Protein AF-A0A4V6JIL3-F1 (afdb_monomer)

Secondary structure (DSSP, 8-state):
---HHHHHT----SSHHHHHHHHHHHHHS--SS--SEEEEE-SS---GGG--SS--SSEEEEEPPPPEEEEEEEEEEEEE-TTS-EEEEEEEEEEEETTEEEEEEEEEEHHHHHHHT--TT-EEEEEEETTTEEEEEEEEE--SS-----PPPGGG--TTS-SS--TTTHHHHHHHHHHHHSTTTT--TT--HHHHHHHHHTTS-SSTTGGGG--HHHHHTSTT--HHHHHHHHHHHHHHHTS-HHHHHHHHT----HHHHHT---HHHHTT--HHHHHTSTT--HHHHHHHHHHHH-HHHHHHHHHHHHTT-TTSS------S----

InterPro domains:
  IPR004150 NAD-dependent DNA ligase, OB-fold [PF03120] (71-143)
  IPR010994 RuvA domain 2-like [SSF47781] (145-313)
  IPR012340 Nucleic acid-binding, OB-fold [G3DSA:2.40.50.140] (67-139)
  IPR012340 Nucleic acid-binding, OB-fold [SSF50249] (67-144)
  IPR013840 NAD-dependent DNA ligase, N-terminal [SM00532] (1-185)
  IPR060101 SAM-like helix-hairpin-helix tandem [PF14520] (188-235)

Radius of gyration: 27.58 Å; Cα contacts (8 Å, |Δi|>4): 448; chains: 1; bounding box: 69×56×72 Å

Nearest PDB structures (foldseek):
  2owo-assembly1_A  TM=6.596E-01  e=3.094E-18  Escherichia coli K-12
  1dgs-assembly2_B  TM=5.206E-01  e=2.874E-17  Thermus filiformis
  5tt5-assembly1_A  TM=4.741E-01  e=1.115E-17  Escherichia coli K-12
  1v9p-assembly1_A  TM=4.979E-01  e=2.985E-16  Thermus filiformis
  8ak4-assembly1_A  TM=5.049E-01  e=4.580E-15  Deinococcus radiodurans

Organism: Serratia rubidaea (NCBI:txid61652)

Mean predicted aligned error: 8.79 Å

Sequence (328 aa):
MGFTLVRDYTRPVSSVEDVIRWRERWFANPLPFVTDGVVLHQARSPSGRYWRNKPALWAVAWKYPPAEQVTRVERVMFRIGRTGKITVVLALDPLQLDDKWVRRVNIGSLARWRFWDIVPGDQVAVSLKGQGIPQVTRVAWRSVERPVLTAPDAERYHAFSCFTPQAGCRQQFIARLVWLSGPQGLMMNGVSEASWRMLVEHGRVKELADWLTLTPESLRTLPGVGDKQAQRLHQQFMLARRQPFQRWLLALGAPLSAEQLAGVTGWQQTKRLPTHIWQRQAGVGDKRAAQLVAFFRQPALQRVANSLRQQHIAGFADDALSDPDVDN

pLDDT: mean 91.16, std 11.04, range [32.72, 98.5]

Solvent-accessible surface area (backbone atoms only — not comparable to full-atom values): 19219 Å² total; per-residue (Å²): 130,99,55,60,67,62,59,76,73,55,76,93,68,90,49,72,67,49,48,50,52,52,50,51,50,61,71,77,41,93,63,102,63,90,75,68,54,47,74,49,60,51,98,70,75,81,62,76,89,74,66,63,105,58,89,56,94,56,45,49,79,52,63,53,84,61,69,67,47,76,36,43,27,68,37,78,42,82,43,42,33,45,56,21,55,52,33,34,32,37,34,35,52,78,43,75,56,92,97,41,80,42,44,60,35,60,63,41,42,59,68,51,40,61,73,68,63,77,46,44,57,20,26,32,28,35,27,52,48,90,95,63,46,56,33,76,79,46,77,73,43,79,39,89,68,71,72,89,78,84,73,81,67,60,87,76,34,34,71,82,41,39,70,33,62,49,93,95,20,42,55,26,25,46,36,39,52,43,46,24,31,26,84,79,17,41,52,24,80,90,63,44,65,66,54,48,43,54,36,40,77,72,64,64,34,60,46,89,62,42,62,79,75,55,47,43,71,68,42,41,75,39,91,94,34,49,70,71,53,17,46,52,52,36,50,32,45,57,55,33,60,71,51,56,43,56,37,52,42,40,23,76,59,54,95,64,53,75,74,58,40,72,77,52,76,35,48,64,64,56,58,66,55,53,56,73,66,44,42,72,40,90,93,26,50,70,73,52,19,52,50,53,51,50,54,56,64,31,69,68,53,47,52,51,44,52,52,39,29,76,69,66,31,67,36,43,46,82,76,73,80,78,69,91,83,82,84,130

Foldseek 3Di:
DPPVVVVVLDDDDDDVVRQVVSFVVPVVDDDPDDDQTDKQFDPDDDDPVPDDPDDDPGIDGDGDDFDKDKWFFQAWDWFQALFLFTWIKTQTDWDDRPNDTDGMATQGHPVSCVVQVDAGGFIFIWGADDVGHIDTPHGPGDHPDGDDDDDPDSVQGGNQHQQFCPVPNVRNVLNLLQLCCDPLALVLPPCHSVNSSQCRVVPCCGGSCSLLPDALVNQCVGPPQDSVNSVSNNVSSVSSLPDAPLRNCVSSPQPDDPVRSVPQQALVVQLPDDLVVQCVDPPDDNVNSVSNNVSSPRPSVVVVLVVSVVSVRGRSHPDDPPPPPPDD

Structure (mmCIF, N/CA/C/O backbone):
data_AF-A0A4V6JIL3-F1
#
_entry.id   AF-A0A4V6JIL3-F1
#
loop_
_atom_site.group_PDB
_atom_site.id
_atom_site.type_symbol
_atom_site.label_atom_id
_atom_site.label_alt_id
_atom_site.label_comp_id
_atom_site.label_asym_id
_atom_site.label_entity_id
_atom_site.label_seq_id
_atom_site.pdbx_PDB_ins_code
_atom_site.Cartn_x
_atom_site.Cartn_y
_atom_site.Cartn_z
_atom_site.occupancy
_atom_site.B_iso_or_equiv
_atom_site.auth_seq_id
_atom_site.auth_comp_id
_atom_site.auth_asym_id
_atom_site.auth_atom_id
_atom_site.pdbx_PDB_model_num
ATOM 1 N N . MET A 1 1 ? 46.178 15.708 -14.684 1.00 50.69 1 MET A N 1
ATOM 2 C CA . MET A 1 1 ? 44.988 15.445 -13.844 1.00 50.69 1 MET A CA 1
ATOM 3 C C . MET A 1 1 ? 44.474 14.052 -14.182 1.00 50.69 1 MET A C 1
ATOM 5 O O . MET A 1 1 ? 44.139 13.821 -15.335 1.00 50.69 1 MET A O 1
ATOM 9 N N . GLY A 1 2 ? 44.517 13.117 -13.229 1.00 58.78 2 GLY A N 1
ATOM 10 C CA . GLY A 1 2 ? 44.360 11.664 -13.423 1.00 58.78 2 GLY A CA 1
ATOM 11 C C . GLY A 1 2 ? 42.949 11.153 -13.746 1.00 58.78 2 GLY A C 1
ATOM 12 O O . GLY A 1 2 ? 42.567 10.101 -13.254 1.00 58.78 2 GLY A O 1
ATOM 13 N N . PHE A 1 3 ? 42.177 11.873 -14.564 1.00 68.62 3 PHE A N 1
ATOM 14 C CA . PHE A 1 3 ? 40.843 11.465 -15.025 1.00 68.62 3 PHE A CA 1
ATOM 15 C C . PHE A 1 3 ? 40.851 11.218 -16.541 1.00 68.62 3 PHE A C 1
ATOM 17 O O . PHE A 1 3 ? 40.193 11.923 -17.305 1.00 68.62 3 PHE A O 1
ATOM 24 N N . THR A 1 4 ? 41.646 10.245 -16.992 1.00 80.56 4 THR A N 1
ATOM 25 C CA . THR A 1 4 ? 41.836 9.926 -18.421 1.00 80.56 4 THR A CA 1
ATOM 26 C C . THR A 1 4 ? 40.527 9.533 -19.103 1.00 80.56 4 THR A C 1
ATOM 28 O O . THR A 1 4 ? 40.190 10.095 -20.140 1.00 80.56 4 THR A O 1
ATOM 31 N N . LEU A 1 5 ? 39.711 8.703 -18.446 1.00 83.25 5 LEU A N 1
ATOM 32 C CA . LEU A 1 5 ? 38.414 8.260 -18.967 1.00 83.25 5 LEU A CA 1
ATOM 33 C C . LEU A 1 5 ? 37.472 9.425 -19.311 1.00 83.25 5 LEU A C 1
ATOM 35 O O . LEU A 1 5 ? 36.841 9.416 -20.361 1.00 83.25 5 LEU A O 1
ATOM 39 N N . VAL A 1 6 ? 37.397 10.469 -18.481 1.00 81.88 6 VAL A N 1
ATOM 40 C CA . VAL A 1 6 ? 36.517 11.619 -18.766 1.00 81.88 6 VAL A CA 1
ATOM 41 C C . VAL A 1 6 ? 36.951 12.326 -20.048 1.00 81.88 6 VAL A C 1
ATOM 43 O O . VAL A 1 6 ? 36.111 12.696 -20.865 1.00 81.88 6 VAL A O 1
ATOM 46 N N . ARG A 1 7 ? 38.261 12.476 -20.257 1.00 82.94 7 ARG A N 1
ATOM 47 C CA . ARG A 1 7 ? 38.809 13.082 -21.473 1.00 82.94 7 ARG A CA 1
ATOM 48 C C . ARG A 1 7 ? 38.563 12.203 -22.702 1.00 82.94 7 ARG A C 1
ATOM 50 O O . ARG A 1 7 ? 38.189 12.725 -23.746 1.00 82.94 7 ARG A O 1
ATOM 57 N N . ASP A 1 8 ? 38.738 10.892 -22.571 1.00 86.56 8 ASP A N 1
ATOM 58 C CA . ASP A 1 8 ? 38.632 9.942 -23.685 1.00 86.56 8 ASP A CA 1
ATOM 59 C C . ASP A 1 8 ? 37.181 9.737 -24.158 1.00 86.56 8 ASP A C 1
ATOM 61 O O . ASP A 1 8 ? 36.931 9.495 -25.348 1.00 86.56 8 ASP A O 1
ATOM 65 N N . TYR A 1 9 ? 36.226 9.895 -23.238 1.00 90.69 9 TYR A N 1
ATOM 66 C CA . TYR A 1 9 ? 34.788 9.730 -23.466 1.00 90.69 9 TYR A CA 1
ATOM 67 C C . TYR A 1 9 ? 34.007 11.059 -23.483 1.00 90.69 9 TYR A C 1
ATOM 69 O O . TYR A 1 9 ? 32.781 11.052 -23.454 1.00 90.69 9 TYR A O 1
ATOM 77 N N . THR A 1 10 ? 34.692 12.202 -23.614 1.00 91.44 10 THR A N 1
ATOM 78 C CA . THR A 1 10 ? 34.072 13.501 -23.936 1.00 91.44 10 THR A CA 1
ATOM 79 C C . THR A 1 10 ? 34.415 13.876 -25.373 1.00 91.44 10 THR A C 1
ATOM 81 O O . THR A 1 10 ? 35.586 14.033 -25.721 1.00 91.44 10 THR A O 1
ATOM 84 N N . ARG A 1 11 ? 33.401 14.016 -26.235 1.00 93.19 11 ARG A N 1
ATOM 85 C CA . ARG A 1 11 ? 33.594 14.299 -27.665 1.00 93.19 11 ARG A CA 1
ATOM 86 C C . ARG A 1 11 ? 32.930 15.617 -28.054 1.00 93.19 11 ARG A C 1
ATOM 88 O O . ARG A 1 11 ? 31.750 15.791 -27.753 1.00 93.19 11 ARG A O 1
ATOM 95 N N . PRO A 1 12 ? 33.653 16.540 -28.717 1.00 93.44 12 PRO A N 1
ATOM 96 C CA . PRO A 1 12 ? 33.013 17.700 -29.313 1.00 93.44 12 PRO A CA 1
ATOM 97 C C . PRO A 1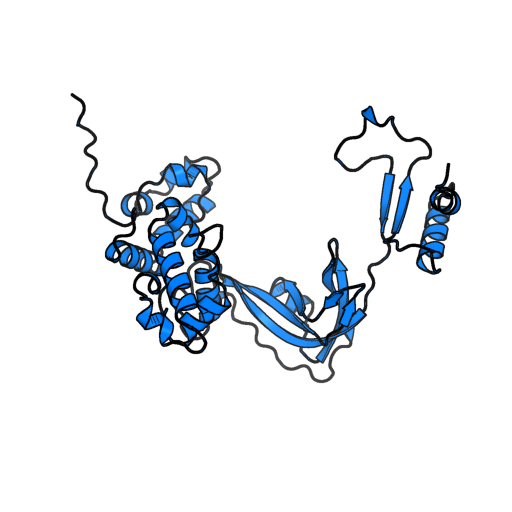 12 ? 32.095 17.231 -30.445 1.00 93.44 12 PRO A C 1
ATOM 99 O O . PRO A 1 12 ? 32.432 16.323 -31.205 1.00 93.44 12 PRO A O 1
ATOM 102 N N . VAL A 1 13 ? 30.932 17.858 -30.534 1.00 94.44 13 VAL A N 1
ATOM 103 C CA . VAL A 1 13 ? 29.892 17.581 -31.527 1.00 94.44 13 VAL A CA 1
ATOM 104 C C . VAL A 1 13 ? 29.417 18.907 -32.104 1.00 94.44 13 VAL A C 1
ATOM 106 O O . VAL A 1 13 ? 29.416 19.918 -31.399 1.00 94.44 13 VAL A O 1
ATOM 109 N N . SER A 1 14 ? 29.044 18.911 -33.382 1.00 94.06 14 SER A N 1
ATOM 110 C CA . SER A 1 14 ? 28.618 20.125 -34.096 1.00 94.06 14 SER A CA 1
ATOM 111 C C . SER A 1 14 ? 27.173 20.065 -34.588 1.00 94.06 14 SER A C 1
ATOM 113 O O . SER A 1 14 ? 26.592 21.094 -34.922 1.00 94.06 14 SER A O 1
ATOM 115 N N . SER A 1 15 ? 26.580 18.871 -34.585 1.00 95.06 15 SER A N 1
ATOM 116 C CA . SER A 1 15 ? 25.230 18.592 -35.069 1.00 95.06 15 SER A CA 1
ATOM 117 C C . SER A 1 15 ? 24.514 17.578 -34.172 1.00 95.06 15 SER A C 1
ATOM 119 O O . SER A 1 15 ? 25.137 16.903 -33.346 1.00 95.06 15 SER A O 1
ATOM 121 N N . VAL A 1 16 ? 23.193 17.455 -34.327 1.00 92.25 16 VAL A N 1
ATOM 122 C CA . VAL A 1 16 ? 22.402 16.440 -33.610 1.00 92.25 16 VAL A CA 1
ATOM 123 C C . VAL A 1 16 ? 22.755 15.036 -34.114 1.00 92.25 16 VAL A C 1
ATOM 125 O O . VAL A 1 16 ? 22.813 14.089 -33.332 1.00 92.25 16 VAL A O 1
ATOM 128 N N . GLU A 1 17 ? 23.075 14.907 -35.396 1.00 96.00 17 GLU A N 1
ATOM 129 C CA . GLU A 1 17 ? 23.496 13.671 -36.051 1.00 96.00 17 GLU A CA 1
ATOM 130 C C . GLU A 1 17 ? 24.816 13.143 -35.466 1.00 96.00 17 GLU A C 1
ATOM 132 O O . GLU A 1 17 ? 24.960 11.935 -35.255 1.00 96.00 17 GLU A O 1
ATOM 137 N N . ASP A 1 18 ? 25.762 14.033 -35.139 1.00 95.19 18 ASP A N 1
ATOM 138 C CA . ASP A 1 18 ? 27.004 13.662 -34.445 1.00 95.19 18 ASP A CA 1
ATOM 139 C C . ASP A 1 18 ? 26.710 13.067 -33.064 1.00 95.19 18 ASP A C 1
ATOM 141 O O . ASP A 1 18 ? 27.305 12.060 -32.672 1.00 95.19 18 ASP A O 1
ATOM 145 N N . VAL A 1 19 ? 25.774 13.675 -32.327 1.00 94.31 19 VAL A N 1
ATOM 146 C CA . VAL A 1 19 ? 25.359 13.189 -31.006 1.00 94.31 19 VAL A CA 1
ATOM 147 C C . VAL A 1 19 ? 24.738 11.803 -31.118 1.00 94.31 19 VAL A C 1
ATOM 149 O O . VAL A 1 19 ? 25.111 10.916 -30.351 1.00 94.31 19 VAL A O 1
ATOM 152 N N . ILE A 1 20 ? 23.807 11.610 -32.060 1.00 94.56 20 ILE A N 1
ATOM 153 C CA . ILE A 1 20 ? 23.145 10.319 -32.292 1.00 94.56 20 ILE A CA 1
ATOM 154 C C . ILE A 1 20 ? 24.196 9.245 -32.566 1.00 94.56 20 ILE A C 1
ATOM 156 O O . ILE A 1 20 ? 24.211 8.220 -31.888 1.00 94.56 20 ILE A O 1
ATOM 160 N N . ARG A 1 21 ? 25.140 9.523 -33.471 1.00 95.31 21 ARG A N 1
ATOM 161 C CA . ARG A 1 21 ? 26.212 8.592 -33.840 1.00 95.31 21 ARG A CA 1
ATOM 162 C C . ARG A 1 21 ? 27.090 8.207 -32.651 1.00 95.31 21 ARG A C 1
ATOM 164 O O . ARG A 1 21 ? 27.415 7.032 -32.483 1.00 95.31 21 ARG A O 1
ATOM 171 N N . TRP A 1 22 ? 27.488 9.174 -31.822 1.00 94.81 22 TRP A N 1
ATOM 172 C CA . TRP A 1 22 ? 28.276 8.892 -30.617 1.00 94.81 22 TRP A CA 1
ATOM 173 C C . TRP A 1 22 ? 27.486 8.093 -29.589 1.00 94.81 22 TRP A C 1
ATOM 175 O O . TRP A 1 22 ? 28.004 7.117 -29.049 1.00 94.81 22 TRP A O 1
ATOM 185 N N . ARG A 1 23 ? 26.227 8.470 -29.357 1.00 93.69 23 ARG A N 1
ATOM 186 C CA . ARG A 1 23 ? 25.332 7.768 -28.439 1.00 93.69 23 ARG A CA 1
ATOM 187 C C . ARG A 1 23 ? 25.121 6.318 -28.871 1.00 93.69 23 ARG A C 1
ATOM 189 O O . ARG A 1 23 ? 25.237 5.429 -28.039 1.00 93.69 23 ARG A O 1
ATOM 196 N N . GLU A 1 24 ? 24.840 6.066 -30.145 1.00 92.56 24 GLU A N 1
ATOM 197 C CA . GLU A 1 24 ? 24.669 4.711 -30.688 1.00 92.56 24 GLU A CA 1
ATOM 198 C C . GLU A 1 24 ? 25.957 3.897 -30.602 1.00 92.56 24 GLU A C 1
ATOM 200 O O . GLU A 1 24 ? 25.932 2.747 -30.167 1.00 92.56 24 GLU A O 1
ATOM 205 N N . ARG A 1 25 ? 27.100 4.506 -30.938 1.00 93.25 25 ARG A N 1
ATOM 206 C CA . ARG A 1 25 ? 28.404 3.858 -30.801 1.00 93.25 25 ARG A CA 1
ATOM 207 C C . ARG A 1 25 ? 28.661 3.431 -29.360 1.00 93.25 25 ARG A C 1
ATOM 209 O O . ARG A 1 25 ? 29.037 2.287 -29.139 1.00 93.25 25 ARG A O 1
ATOM 216 N N . TRP A 1 26 ? 28.479 4.315 -28.387 1.00 93.19 26 TRP A N 1
ATOM 217 C CA . TRP A 1 26 ? 28.711 3.974 -26.982 1.00 93.19 26 TRP A CA 1
ATOM 218 C C . TRP A 1 26 ? 27.656 3.031 -26.404 1.00 93.19 26 TRP A C 1
ATOM 220 O O . TRP A 1 26 ? 27.973 2.279 -25.492 1.00 93.19 26 TRP A O 1
ATOM 230 N N . PHE A 1 27 ? 26.438 3.020 -26.946 1.00 90.12 27 PHE A N 1
ATOM 231 C CA . PHE A 1 27 ? 25.412 2.048 -26.571 1.00 90.12 27 PHE A CA 1
ATOM 232 C C . PHE A 1 27 ? 25.723 0.633 -27.081 1.00 90.12 27 PHE A C 1
ATOM 234 O O . PHE A 1 27 ? 25.494 -0.341 -26.372 1.00 90.12 27 PHE A O 1
ATOM 241 N N . ALA A 1 28 ? 26.238 0.514 -28.308 1.00 88.81 28 ALA A N 1
ATOM 242 C CA . ALA A 1 28 ? 26.452 -0.769 -28.978 1.00 88.81 28 ALA A CA 1
ATOM 243 C C . ALA A 1 28 ? 27.820 -1.417 -28.695 1.00 88.81 28 ALA A C 1
ATOM 245 O O . ALA A 1 28 ? 28.053 -2.545 -29.122 1.00 88.81 28 ALA A O 1
ATOM 246 N N . ASN A 1 29 ? 28.739 -0.719 -28.020 1.00 90.81 29 ASN A N 1
ATOM 247 C CA . ASN A 1 29 ? 30.105 -1.193 -27.786 1.00 90.81 29 ASN A CA 1
ATOM 248 C C . ASN A 1 29 ? 30.419 -1.294 -26.286 1.00 90.81 29 ASN A C 1
ATOM 250 O O . ASN A 1 29 ? 29.934 -0.473 -25.506 1.00 90.81 29 ASN A O 1
ATOM 254 N N . PRO A 1 30 ? 31.258 -2.261 -25.867 1.00 88.19 30 PRO A N 1
ATOM 255 C CA . PRO A 1 30 ? 31.673 -2.382 -24.477 1.00 88.19 30 PRO A CA 1
ATOM 256 C C . PRO A 1 30 ? 32.457 -1.142 -24.031 1.00 88.19 30 PRO A C 1
ATOM 258 O O . PRO A 1 30 ? 33.342 -0.653 -24.735 1.00 88.19 30 PRO A O 1
ATOM 261 N N . LEU A 1 31 ? 32.142 -0.657 -22.833 1.00 89.88 31 LEU A N 1
ATOM 262 C CA . LEU A 1 31 ? 32.812 0.463 -22.180 1.00 89.88 31 LEU A CA 1
ATOM 263 C C . LEU A 1 31 ? 33.511 -0.031 -20.904 1.00 89.88 31 LEU A C 1
ATOM 265 O O . LEU A 1 31 ? 33.041 -0.984 -20.283 1.00 89.88 31 LEU A O 1
ATOM 269 N N . PRO A 1 32 ? 34.592 0.629 -20.450 1.00 90.50 32 PRO A N 1
ATOM 270 C CA . PRO A 1 32 ? 35.289 0.261 -19.214 1.00 90.50 32 PRO A CA 1
ATOM 271 C C . PRO A 1 32 ? 34.507 0.627 -17.935 1.00 90.50 32 PRO A C 1
ATOM 273 O O . PRO A 1 32 ? 35.034 0.511 -16.832 1.00 90.50 32 PRO A O 1
ATOM 276 N N . PHE A 1 33 ? 33.268 1.108 -18.071 1.00 86.56 33 PHE A N 1
ATOM 277 C CA . PHE A 1 33 ? 32.371 1.496 -16.987 1.00 86.56 33 PHE A CA 1
ATOM 278 C C . PHE A 1 33 ? 30.906 1.346 -17.421 1.00 86.56 33 PHE A C 1
ATOM 280 O O . PHE A 1 33 ? 30.586 1.337 -18.609 1.00 86.56 33 PHE A O 1
ATOM 287 N N . VAL A 1 34 ? 30.005 1.254 -16.442 1.00 80.19 34 VAL A N 1
ATOM 288 C CA . VAL A 1 34 ? 28.557 1.176 -16.677 1.00 80.19 34 VAL A CA 1
ATOM 289 C C . VAL A 1 34 ? 28.007 2.569 -16.986 1.00 80.19 34 VAL A C 1
ATOM 291 O O . VAL A 1 34 ? 28.372 3.545 -16.331 1.00 80.19 34 VAL A O 1
ATOM 294 N N . THR A 1 35 ? 27.111 2.665 -17.968 1.00 85.81 35 THR A N 1
ATOM 295 C CA . THR A 1 35 ? 26.441 3.917 -18.347 1.00 85.81 35 THR A CA 1
ATOM 296 C C . THR A 1 35 ? 24.956 3.679 -18.598 1.00 85.81 35 THR A C 1
ATOM 298 O O . THR A 1 35 ? 24.567 2.611 -19.061 1.00 85.81 35 THR A O 1
ATOM 301 N N . ASP A 1 36 ? 24.119 4.677 -18.309 1.00 83.44 36 ASP A N 1
ATOM 302 C CA . ASP A 1 36 ? 22.675 4.654 -18.583 1.00 83.44 36 ASP A CA 1
ATOM 303 C C . ASP A 1 36 ? 22.273 5.616 -19.718 1.00 83.44 36 ASP A C 1
ATOM 305 O O . ASP A 1 36 ? 21.085 5.836 -19.969 1.00 83.44 36 ASP A O 1
ATOM 309 N N . GLY A 1 37 ? 23.258 6.195 -20.411 1.00 89.31 37 GLY A N 1
ATOM 310 C CA . GLY A 1 37 ? 23.082 7.145 -21.501 1.00 89.31 37 GLY A CA 1
ATOM 311 C C . GLY A 1 37 ? 24.285 8.056 -21.700 1.00 89.31 37 GLY A C 1
ATOM 312 O O . GLY A 1 37 ? 25.397 7.766 -21.262 1.00 89.31 37 GLY A O 1
ATOM 313 N N . VAL A 1 38 ? 24.029 9.195 -22.342 1.00 93.44 38 VAL A N 1
ATOM 314 C CA . VAL A 1 38 ? 25.015 10.257 -22.576 1.00 93.44 38 VAL A CA 1
ATOM 315 C C . VAL A 1 38 ? 24.531 11.576 -21.987 1.00 93.44 38 VAL A C 1
ATOM 317 O O . VAL A 1 38 ? 23.329 11.832 -21.925 1.00 93.44 38 VAL A O 1
ATOM 320 N N . VAL A 1 39 ? 25.456 12.440 -21.577 1.00 93.56 39 VAL A N 1
ATOM 321 C CA . VAL A 1 39 ? 25.138 13.818 -21.186 1.00 93.56 39 VAL A CA 1
ATOM 322 C C . VAL A 1 39 ? 25.572 14.744 -22.307 1.00 93.56 39 VAL A C 1
ATOM 324 O O . VAL A 1 39 ? 26.748 14.799 -22.656 1.00 93.56 39 VAL A O 1
ATOM 327 N N . LEU A 1 40 ? 24.619 15.483 -22.860 1.00 93.50 40 LEU A N 1
ATOM 328 C CA . LEU A 1 40 ? 24.897 16.578 -23.771 1.00 93.50 40 LEU A CA 1
ATOM 329 C C . LEU A 1 40 ? 25.045 17.831 -22.932 1.00 93.50 40 LEU A C 1
ATOM 331 O O . LEU A 1 40 ? 24.205 18.095 -22.072 1.00 93.50 40 LEU A O 1
ATOM 335 N N . HIS A 1 41 ? 26.065 18.627 -23.206 1.00 92.31 41 HIS A N 1
ATOM 336 C CA . HIS A 1 41 ? 26.200 19.932 -22.590 1.00 92.31 41 HIS A CA 1
ATOM 337 C C . HIS A 1 41 ? 26.760 20.943 -23.583 1.00 92.31 41 HIS A C 1
ATOM 339 O O . HIS A 1 41 ? 27.495 20.599 -24.508 1.00 92.31 41 HIS A O 1
ATOM 345 N N . GLN A 1 42 ? 26.423 22.212 -23.381 1.00 90.38 42 GLN A N 1
ATOM 346 C CA . GLN A 1 42 ? 27.065 23.306 -24.096 1.00 90.38 42 GLN A CA 1
ATOM 347 C C . GLN A 1 42 ? 28.554 23.353 -23.738 1.00 90.38 42 GLN A C 1
ATOM 349 O O . GLN A 1 42 ? 28.949 23.058 -22.607 1.00 90.38 42 GLN A O 1
ATOM 354 N N . ALA A 1 43 ? 29.390 23.757 -24.695 1.00 86.19 43 ALA A N 1
ATOM 355 C CA . ALA A 1 43 ? 30.835 23.871 -24.485 1.00 86.19 43 ALA A CA 1
ATOM 356 C C . ALA A 1 43 ? 31.195 24.861 -23.362 1.00 86.19 43 ALA A C 1
ATOM 358 O O . ALA A 1 43 ? 32.223 24.716 -22.707 1.00 86.19 43 ALA A O 1
ATOM 359 N N . ARG A 1 44 ? 30.337 25.861 -23.126 1.00 84.75 44 ARG A N 1
ATOM 360 C CA . ARG A 1 44 ? 30.453 26.800 -22.009 1.00 84.75 44 ARG A CA 1
ATOM 361 C C . ARG A 1 44 ? 29.359 26.506 -20.991 1.00 84.75 44 ARG A C 1
ATOM 363 O O . ARG A 1 44 ? 28.181 26.504 -21.336 1.00 84.75 44 ARG A O 1
ATOM 370 N N . SER A 1 45 ? 29.754 26.302 -19.740 1.00 83.12 45 SER A N 1
ATOM 371 C CA . SER A 1 45 ? 28.844 26.201 -18.602 1.00 83.12 45 SER A CA 1
ATOM 372 C C . SER A 1 45 ? 28.910 27.480 -17.754 1.00 83.12 45 SER A C 1
ATOM 374 O O . SER A 1 45 ? 29.949 28.146 -17.701 1.00 83.12 45 SER A O 1
ATOM 376 N N . PRO A 1 46 ? 27.808 27.877 -17.095 1.00 83.12 46 PRO A N 1
ATOM 377 C CA . PRO A 1 46 ? 27.826 28.984 -16.151 1.00 83.12 46 PRO A CA 1
ATOM 378 C C . PRO A 1 46 ? 28.702 28.642 -14.939 1.00 83.12 46 PRO A C 1
ATOM 380 O O . PRO A 1 46 ? 28.776 27.484 -14.521 1.00 83.12 46 PRO A O 1
ATOM 383 N N . SER A 1 47 ? 29.319 29.665 -14.337 1.00 85.69 47 SER A N 1
ATOM 384 C CA . SER A 1 47 ? 30.103 29.516 -13.102 1.00 85.69 47 SER A CA 1
ATOM 385 C C . SER A 1 47 ? 29.301 28.788 -12.014 1.00 85.69 47 SER A C 1
ATOM 387 O O . SER A 1 47 ? 28.105 29.045 -11.851 1.00 85.69 47 SER A O 1
ATOM 389 N N . GLY A 1 48 ? 29.968 27.914 -11.250 1.00 81.88 48 GLY A N 1
ATOM 390 C CA . GLY A 1 48 ? 29.347 27.047 -10.238 1.00 81.88 48 GLY A CA 1
ATOM 391 C C . GLY A 1 48 ? 28.461 27.780 -9.226 1.00 81.88 48 GLY A C 1
ATOM 392 O O . GLY A 1 48 ? 27.441 27.247 -8.804 1.00 81.88 48 GLY A O 1
ATOM 393 N N . ARG A 1 49 ? 28.764 29.050 -8.916 1.00 85.31 49 ARG A N 1
ATOM 394 C CA . ARG A 1 49 ? 27.947 29.903 -8.030 1.00 85.31 49 ARG A CA 1
ATOM 395 C C . ARG A 1 49 ? 26.522 30.173 -8.536 1.00 85.31 49 ARG A C 1
ATOM 397 O O . ARG A 1 49 ? 25.674 30.603 -7.764 1.00 85.31 49 ARG A O 1
ATOM 404 N N . TYR A 1 50 ? 26.258 29.954 -9.825 1.00 81.38 50 TYR A N 1
ATOM 405 C CA . TYR A 1 50 ? 24.938 30.125 -10.441 1.00 81.38 50 TYR A CA 1
ATOM 406 C C . TYR A 1 50 ? 24.168 28.810 -10.584 1.00 81.38 50 TYR A C 1
ATOM 408 O O . TYR A 1 50 ? 23.046 28.807 -11.102 1.00 81.38 50 TYR A O 1
ATOM 416 N N . TRP A 1 51 ? 24.751 27.688 -10.157 1.00 83.62 51 TRP A N 1
ATOM 417 C CA . TRP A 1 51 ? 24.074 26.402 -10.195 1.00 83.62 51 TRP A CA 1
ATOM 418 C C . TRP A 1 51 ? 22.971 26.383 -9.138 1.00 83.62 51 TRP A C 1
ATOM 420 O O . TRP A 1 51 ? 23.122 26.888 -8.028 1.00 83.62 51 TRP A O 1
ATOM 430 N N . ARG A 1 52 ? 21.820 25.824 -9.501 1.00 82.06 52 ARG A N 1
ATOM 431 C CA . ARG A 1 52 ? 20.659 25.686 -8.618 1.00 82.06 52 ARG A CA 1
ATOM 432 C C . ARG A 1 52 ? 20.260 24.219 -8.580 1.00 82.06 52 ARG A C 1
ATOM 434 O O . ARG A 1 52 ? 20.504 23.501 -9.544 1.00 82.06 52 ARG A O 1
ATOM 441 N N . ASN A 1 53 ? 19.584 23.794 -7.515 1.00 83.56 53 ASN A N 1
ATOM 442 C CA . ASN A 1 53 ? 19.013 22.449 -7.414 1.00 83.56 53 ASN A CA 1
ATOM 443 C C . ASN A 1 53 ? 17.739 22.311 -8.278 1.00 83.56 53 ASN A C 1
ATOM 445 O O . ASN A 1 53 ? 16.632 22.131 -7.777 1.00 83.56 53 ASN A O 1
ATOM 449 N N . LYS A 1 54 ? 17.893 22.510 -9.588 1.00 84.62 54 LYS A N 1
ATOM 450 C CA . LYS A 1 54 ? 16.876 22.339 -10.629 1.00 84.62 54 LYS A CA 1
ATOM 451 C C . LYS A 1 54 ? 17.577 21.941 -11.935 1.00 84.62 54 LYS A C 1
ATOM 453 O O . LYS A 1 54 ? 18.767 22.232 -12.070 1.00 84.62 54 LYS A O 1
ATOM 458 N N . PRO A 1 55 ? 16.877 21.324 -12.902 1.00 80.69 55 PRO A N 1
ATOM 459 C CA . PRO A 1 55 ? 17.480 20.941 -14.177 1.00 80.69 55 PRO A CA 1
ATOM 460 C C . PRO A 1 55 ? 18.220 22.108 -14.850 1.00 80.69 55 PRO A C 1
ATOM 462 O O . PRO A 1 55 ? 17.703 23.227 -14.923 1.00 80.69 55 PRO A O 1
ATOM 465 N N . ALA A 1 56 ? 19.446 21.849 -15.308 1.00 83.31 56 ALA A N 1
ATOM 466 C CA . ALA A 1 56 ? 20.262 22.825 -16.018 1.00 83.31 56 ALA A CA 1
ATOM 467 C C . ALA A 1 56 ? 19.720 23.050 -17.438 1.00 83.31 56 ALA A C 1
ATOM 469 O O . ALA A 1 56 ? 19.313 22.107 -18.102 1.00 83.31 56 ALA A O 1
ATOM 470 N N . LEU A 1 57 ? 19.750 24.294 -17.926 1.00 86.56 57 LEU A N 1
ATOM 471 C CA . LEU A 1 57 ? 19.352 24.610 -19.309 1.00 86.56 57 LEU A CA 1
ATOM 472 C C . LEU A 1 57 ? 20.473 24.359 -20.329 1.00 86.56 57 LEU A C 1
ATOM 474 O O . LEU A 1 57 ? 20.221 24.295 -21.525 1.00 86.56 57 LEU A O 1
ATOM 478 N N . TRP A 1 58 ? 21.714 24.235 -19.859 1.00 88.44 58 TRP A N 1
ATOM 479 C CA . TRP A 1 58 ? 22.907 24.055 -20.687 1.00 88.44 58 TRP A CA 1
ATOM 480 C C . TRP A 1 58 ? 23.347 22.590 -20.786 1.00 88.44 58 TRP A C 1
ATOM 482 O O . TRP A 1 58 ? 24.342 22.314 -21.450 1.00 88.44 58 TRP A O 1
ATOM 492 N N . ALA A 1 59 ? 22.641 21.664 -20.127 1.00 91.31 59 ALA A N 1
ATOM 493 C CA . ALA A 1 59 ? 22.952 20.242 -20.160 1.00 91.31 59 ALA A CA 1
ATOM 494 C C . ALA A 1 59 ? 21.694 19.374 -20.055 1.00 91.31 59 ALA A C 1
ATOM 496 O O . ALA A 1 59 ? 20.767 19.694 -19.314 1.00 91.31 59 ALA A O 1
ATOM 497 N N . VAL A 1 60 ? 21.686 18.246 -20.760 1.00 90.94 60 VAL A N 1
ATOM 498 C CA . VAL A 1 60 ? 20.601 17.262 -20.737 1.00 90.94 60 VAL A CA 1
ATOM 499 C C . VAL A 1 60 ? 21.172 15.846 -20.747 1.00 90.94 60 VAL A C 1
ATOM 501 O O . VAL A 1 60 ? 22.097 15.537 -21.495 1.00 90.94 60 VAL A O 1
ATOM 504 N N . ALA A 1 61 ? 20.615 14.973 -19.908 1.00 91.44 61 ALA A N 1
ATOM 505 C CA . ALA A 1 61 ? 20.923 13.549 -19.928 1.00 91.44 61 ALA A CA 1
ATOM 506 C C . ALA A 1 61 ? 20.018 12.840 -20.945 1.00 91.44 61 ALA A C 1
ATOM 508 O O . ALA A 1 61 ? 18.800 12.774 -20.763 1.00 91.44 61 ALA A O 1
ATOM 509 N N . TRP A 1 62 ? 20.610 12.287 -22.001 1.00 91.06 62 TRP A N 1
ATOM 510 C CA . TRP A 1 62 ? 19.929 11.463 -22.991 1.00 91.06 62 TRP A CA 1
ATOM 511 C C . TRP A 1 62 ? 20.171 9.983 -22.696 1.00 91.06 62 TRP A C 1
ATOM 513 O O . TRP A 1 62 ? 21.159 9.383 -23.126 1.00 91.06 62 TRP A O 1
ATOM 523 N N . LYS A 1 63 ? 19.231 9.391 -21.956 1.00 87.06 63 LYS A N 1
ATOM 524 C CA . LYS A 1 63 ? 19.298 7.989 -21.532 1.00 87.06 63 LYS A CA 1
ATOM 525 C C . LYS A 1 63 ? 19.215 7.004 -22.699 1.00 87.06 63 LYS A C 1
ATOM 527 O O . LYS A 1 63 ? 18.570 7.287 -23.717 1.00 87.06 63 LYS A O 1
ATOM 532 N N . TYR A 1 64 ? 19.859 5.849 -22.557 1.00 86.56 64 TYR A N 1
ATOM 533 C CA . TYR A 1 64 ? 19.672 4.715 -23.461 1.00 86.56 64 TYR A CA 1
ATOM 534 C C . TYR A 1 64 ? 18.256 4.141 -23.344 1.00 86.56 64 TYR A C 1
ATOM 536 O O . TYR A 1 64 ? 17.583 4.374 -22.333 1.00 86.56 64 TYR A O 1
ATOM 544 N N . PRO A 1 65 ? 17.765 3.421 -24.371 1.00 75.62 65 PRO A N 1
ATOM 545 C CA . PRO A 1 65 ? 16.559 2.625 -24.209 1.00 75.62 65 PRO A CA 1
ATOM 546 C C . PRO A 1 65 ? 16.772 1.658 -23.035 1.00 75.62 65 PRO A C 1
ATOM 548 O O . PRO A 1 65 ? 17.836 1.041 -22.959 1.00 75.62 65 PRO A O 1
ATOM 551 N N . PRO A 1 66 ? 15.818 1.552 -22.096 1.00 71.50 66 PRO A N 1
ATOM 552 C CA . PRO A 1 66 ? 15.963 0.626 -20.985 1.00 71.50 66 PRO A CA 1
ATOM 553 C C . PRO A 1 66 ? 16.069 -0.798 -21.529 1.00 71.50 66 PRO A C 1
ATOM 555 O O . PRO A 1 66 ? 15.376 -1.142 -22.489 1.00 71.50 66 PRO A O 1
ATOM 558 N N . ALA A 1 67 ? 16.915 -1.618 -20.905 1.00 77.38 67 ALA A N 1
ATOM 559 C CA . ALA A 1 67 ? 16.994 -3.031 -21.235 1.00 77.38 67 ALA A CA 1
ATOM 560 C C . ALA A 1 67 ? 15.596 -3.655 -21.110 1.00 77.38 67 ALA A C 1
ATOM 562 O O . ALA A 1 67 ? 14.920 -3.509 -20.085 1.00 77.38 67 ALA A O 1
ATOM 563 N N . GLU A 1 68 ? 15.151 -4.308 -22.181 1.00 86.12 68 GLU A N 1
ATOM 564 C CA . GLU A 1 68 ? 13.913 -5.073 -22.194 1.00 86.12 68 GLU A CA 1
ATOM 565 C C . GLU A 1 68 ? 14.251 -6.554 -22.210 1.00 86.12 68 GLU A C 1
ATOM 567 O O . GLU A 1 68 ? 15.114 -7.003 -22.963 1.00 86.12 68 GLU A O 1
ATOM 572 N N . GLN A 1 69 ? 13.535 -7.321 -21.406 1.00 92.81 69 GLN A N 1
ATOM 573 C CA . GLN A 1 69 ? 13.603 -8.772 -21.416 1.00 92.81 69 GLN A CA 1
ATOM 574 C C . GLN A 1 69 ? 12.188 -9.308 -21.550 1.00 92.81 69 GLN A C 1
ATOM 576 O O . GLN A 1 69 ? 11.247 -8.761 -20.964 1.00 92.81 69 GLN A O 1
ATOM 581 N N . VAL A 1 70 ? 12.027 -10.361 -22.347 1.00 96.31 70 VAL A N 1
ATOM 582 C CA . VAL A 1 70 ? 10.729 -11.008 -22.518 1.00 96.31 70 VAL A CA 1
ATOM 583 C C . VAL A 1 70 ? 10.609 -12.166 -21.542 1.00 96.31 70 VAL A C 1
ATOM 585 O O . VAL A 1 70 ? 11.526 -12.966 -21.398 1.00 96.31 70 VAL A O 1
ATOM 588 N N . THR A 1 71 ? 9.467 -12.247 -20.870 1.00 97.88 71 THR A N 1
ATOM 589 C CA . THR A 1 71 ? 9.150 -13.324 -19.931 1.00 97.88 71 THR A CA 1
ATOM 590 C C . THR A 1 71 ? 7.691 -13.740 -20.070 1.00 97.88 71 THR A C 1
ATOM 592 O O . THR A 1 71 ? 6.850 -12.965 -20.539 1.00 97.88 71 THR A O 1
ATOM 595 N N . ARG A 1 72 ? 7.376 -14.961 -19.646 1.00 97.94 72 ARG A N 1
ATOM 596 C CA . ARG A 1 72 ? 6.017 -15.495 -19.620 1.00 97.94 72 ARG A CA 1
ATOM 597 C C . ARG A 1 72 ? 5.249 -14.982 -18.402 1.00 97.94 72 ARG A C 1
ATOM 599 O O . ARG A 1 72 ? 5.782 -14.857 -17.302 1.00 97.94 72 ARG A O 1
ATOM 606 N N . VAL A 1 73 ? 3.960 -14.720 -18.593 1.00 98.31 73 VAL A N 1
ATOM 607 C CA . VAL A 1 73 ? 3.009 -14.433 -17.515 1.00 98.31 73 VAL A CA 1
ATOM 608 C C . VAL A 1 73 ? 2.493 -15.748 -16.935 1.00 98.31 73 VAL A C 1
ATOM 610 O O . VAL A 1 73 ? 1.738 -16.467 -17.588 1.00 98.31 73 VAL A O 1
ATOM 613 N N . GLU A 1 74 ? 2.846 -16.043 -15.686 1.00 97.75 74 GLU A N 1
ATOM 614 C CA . GLU A 1 74 ? 2.340 -17.212 -14.955 1.00 97.75 74 GLU A CA 1
ATOM 615 C C . GLU A 1 74 ? 0.893 -17.005 -14.496 1.00 97.75 74 GLU A C 1
ATOM 617 O O . GLU A 1 74 ? 0.051 -17.898 -14.580 1.00 97.75 74 GLU A O 1
ATOM 622 N N . ARG A 1 75 ? 0.596 -15.819 -13.949 1.00 97.50 75 ARG A N 1
ATOM 623 C CA . ARG A 1 75 ? -0.696 -15.535 -13.313 1.00 97.50 75 ARG A CA 1
ATOM 624 C C . ARG A 1 75 ? -1.027 -14.052 -13.338 1.00 97.50 75 ARG A C 1
ATOM 626 O O . ARG A 1 75 ? -0.178 -13.210 -13.060 1.00 97.50 75 ARG A O 1
ATOM 633 N N . VAL A 1 76 ? -2.302 -13.736 -13.545 1.00 97.88 76 VAL A N 1
ATOM 634 C CA . VAL A 1 76 ? -2.857 -12.392 -13.342 1.00 97.88 76 VAL A CA 1
ATOM 635 C C . VAL A 1 76 ? -3.506 -12.334 -11.960 1.00 97.88 76 VAL A C 1
ATOM 637 O O . VAL A 1 76 ? -4.386 -13.131 -11.642 1.00 97.88 76 VAL A O 1
ATOM 640 N N . MET A 1 77 ? -3.060 -11.410 -11.111 1.00 97.31 77 MET A N 1
ATOM 641 C CA . MET A 1 77 ? -3.551 -11.240 -9.743 1.00 97.31 77 MET A CA 1
ATOM 642 C C . MET A 1 77 ? -4.270 -9.900 -9.590 1.00 97.31 77 MET A C 1
ATOM 644 O O . MET A 1 77 ? -3.704 -8.842 -9.867 1.00 97.31 77 MET A O 1
ATOM 648 N N . PHE A 1 78 ? -5.486 -9.935 -9.051 1.00 96.88 78 PHE A N 1
ATOM 649 C CA . PHE A 1 78 ? -6.253 -8.742 -8.704 1.00 96.88 78 PHE A CA 1
ATOM 650 C C . PHE A 1 78 ? -6.113 -8.454 -7.208 1.00 96.88 78 PHE A C 1
ATOM 652 O O . PHE A 1 78 ? -6.449 -9.298 -6.374 1.00 96.88 78 PHE A O 1
ATOM 659 N N . ARG A 1 79 ? -5.601 -7.265 -6.870 1.00 96.19 79 ARG A N 1
ATOM 660 C CA . ARG A 1 79 ? -5.477 -6.770 -5.494 1.00 96.19 79 ARG A CA 1
ATOM 661 C C . ARG A 1 79 ? -6.499 -5.672 -5.245 1.00 96.19 79 ARG A C 1
ATOM 663 O O . ARG A 1 79 ? -6.445 -4.630 -5.896 1.00 96.19 79 ARG A O 1
ATOM 670 N N . ILE A 1 80 ? -7.389 -5.879 -4.282 1.00 97.31 80 ILE A N 1
ATOM 671 C CA . ILE A 1 80 ? -8.376 -4.875 -3.871 1.00 97.31 80 ILE A CA 1
ATOM 672 C C . ILE A 1 80 ? -7.787 -4.054 -2.722 1.00 97.31 80 ILE A C 1
ATOM 674 O O . ILE A 1 80 ? -7.508 -4.577 -1.643 1.00 97.31 80 ILE A O 1
ATOM 678 N N . GLY A 1 81 ? -7.566 -2.762 -2.960 1.00 96.12 81 GLY A N 1
ATOM 679 C CA . GLY A 1 81 ? -7.072 -1.835 -1.945 1.00 96.12 81 GLY A CA 1
ATOM 680 C C . GLY A 1 81 ? -8.154 -1.407 -0.953 1.00 96.12 81 GLY A C 1
ATOM 681 O O . GLY A 1 81 ? -9.347 -1.601 -1.177 1.00 96.12 81 GLY A O 1
ATOM 682 N N . ARG A 1 82 ? -7.744 -0.730 0.127 1.00 95.19 82 ARG A N 1
ATOM 683 C CA . ARG A 1 82 ? -8.643 -0.222 1.180 1.00 95.19 82 ARG A CA 1
ATOM 684 C C . ARG A 1 82 ? -9.826 0.589 0.640 1.00 95.19 82 ARG A C 1
ATOM 686 O O . ARG A 1 82 ? -10.936 0.474 1.151 1.00 95.19 82 ARG A O 1
ATOM 693 N N . THR A 1 83 ? -9.587 1.420 -0.371 1.00 94.62 83 THR A N 1
ATOM 694 C CA . THR A 1 83 ? -10.600 2.300 -0.971 1.00 94.62 83 THR A CA 1
ATOM 695 C C . THR A 1 83 ? -11.464 1.608 -2.029 1.00 94.62 83 THR A C 1
ATOM 697 O O . THR A 1 83 ? -12.273 2.269 -2.668 1.00 94.62 83 THR A O 1
ATOM 700 N N . GLY A 1 84 ? -11.276 0.303 -2.242 1.00 95.19 84 GLY A N 1
ATOM 701 C CA . GLY A 1 84 ? -11.938 -0.475 -3.288 1.00 95.19 84 GLY A CA 1
ATOM 702 C C . GLY A 1 84 ? -11.205 -0.468 -4.631 1.00 95.19 84 GLY A C 1
ATOM 703 O O . GLY A 1 84 ? -11.523 -1.263 -5.506 1.00 95.19 84 GLY A O 1
ATOM 704 N N . LYS A 1 85 ? -10.163 0.363 -4.795 1.00 96.06 85 LYS A N 1
ATOM 705 C CA . LYS A 1 85 ? -9.365 0.397 -6.029 1.00 96.06 85 LYS A CA 1
ATOM 706 C C . LYS A 1 85 ? -8.736 -0.971 -6.305 1.00 96.06 85 LYS A C 1
ATOM 708 O O . LYS A 1 85 ? -7.902 -1.442 -5.529 1.00 96.06 85 LYS A O 1
ATOM 713 N N . ILE A 1 86 ? -9.088 -1.556 -7.446 1.00 97.06 86 ILE A N 1
ATOM 714 C CA . ILE A 1 86 ? -8.529 -2.821 -7.921 1.00 97.06 86 ILE A CA 1
ATOM 715 C C . ILE A 1 86 ? -7.258 -2.538 -8.721 1.00 97.06 86 ILE A C 1
ATOM 717 O O . ILE A 1 86 ? -7.269 -1.775 -9.691 1.00 97.06 86 ILE A O 1
ATOM 721 N N . THR A 1 87 ? -6.159 -3.152 -8.292 1.00 97.12 87 THR A N 1
ATOM 722 C CA . THR A 1 87 ? -4.858 -3.099 -8.962 1.00 97.12 87 THR A CA 1
ATOM 723 C C . THR A 1 87 ? -4.514 -4.467 -9.528 1.00 97.12 87 THR A C 1
ATOM 725 O O . THR A 1 87 ? -4.663 -5.472 -8.833 1.00 97.12 87 THR A O 1
ATOM 728 N N . VAL A 1 88 ? -4.033 -4.509 -10.766 1.00 98.06 88 VAL A N 1
ATOM 729 C CA . VAL A 1 88 ? -3.618 -5.743 -11.434 1.00 98.06 88 VAL A CA 1
ATOM 730 C C . VAL A 1 88 ? -2.108 -5.904 -11.340 1.00 98.06 88 VAL A C 1
ATOM 732 O O . VAL A 1 88 ? -1.349 -4.990 -11.666 1.00 98.06 88 VAL A O 1
ATOM 735 N N . VAL A 1 89 ? -1.674 -7.077 -10.896 1.00 98.00 89 VAL A N 1
ATOM 736 C CA . VAL A 1 89 ? -0.267 -7.465 -10.797 1.00 98.00 89 VAL A CA 1
ATOM 737 C C . VAL A 1 89 ? -0.084 -8.767 -11.558 1.00 98.00 89 VAL A C 1
ATOM 739 O O . VAL A 1 89 ? -0.850 -9.705 -11.351 1.00 98.00 89 VAL A O 1
ATOM 742 N N . LEU A 1 90 ? 0.926 -8.840 -12.416 1.00 98.31 90 LEU A N 1
ATOM 743 C CA . LEU A 1 90 ? 1.308 -10.087 -13.071 1.00 98.31 90 LEU A CA 1
ATOM 744 C C . LEU A 1 90 ? 2.361 -10.791 -12.219 1.00 98.31 90 LEU A C 1
ATOM 746 O O . LEU A 1 90 ? 3.297 -10.139 -11.751 1.00 98.31 90 LEU A O 1
ATOM 750 N N . ALA A 1 91 ? 2.203 -12.095 -12.027 1.00 98.19 91 ALA A N 1
ATOM 751 C CA . ALA A 1 91 ? 3.294 -12.994 -11.679 1.00 98.19 91 ALA A CA 1
ATOM 752 C C . ALA A 1 91 ? 3.947 -13.459 -12.984 1.00 98.19 91 ALA A C 1
ATOM 754 O O . ALA A 1 91 ? 3.240 -13.777 -13.943 1.00 98.19 91 ALA A O 1
ATOM 755 N N . LEU A 1 92 ? 5.271 -13.427 -13.021 1.00 98.25 92 LEU A N 1
ATOM 756 C CA . LEU A 1 92 ? 6.081 -13.696 -14.201 1.00 98.25 92 LEU A CA 1
ATOM 757 C C . LEU A 1 92 ? 7.043 -14.838 -13.903 1.00 98.25 92 LEU A C 1
ATOM 759 O O . LEU A 1 92 ? 7.518 -14.926 -12.762 1.00 98.25 92 LEU A O 1
ATOM 763 N N . ASP A 1 93 ? 7.413 -15.588 -14.940 1.00 98.06 93 ASP A N 1
ATOM 764 C CA . ASP A 1 93 ? 8.590 -16.448 -14.870 1.00 98.06 93 ASP A CA 1
ATOM 765 C C . ASP A 1 93 ? 9.786 -15.558 -14.464 1.00 98.06 93 ASP A C 1
ATOM 767 O O . ASP A 1 93 ? 9.951 -14.456 -15.020 1.00 98.06 93 ASP A O 1
ATOM 771 N N . PRO A 1 94 ? 10.591 -15.958 -13.460 1.00 96.88 94 PRO A N 1
ATOM 772 C CA . PRO A 1 94 ? 11.670 -15.123 -12.960 1.00 96.88 94 PRO A CA 1
ATOM 773 C C . PRO A 1 94 ? 12.629 -14.717 -14.076 1.00 96.88 94 PRO A C 1
ATOM 775 O O . PRO A 1 94 ? 13.186 -15.566 -14.763 1.00 96.88 94 PRO A O 1
ATOM 778 N N . LEU A 1 95 ? 12.867 -13.416 -14.205 1.00 94.69 95 LEU A N 1
ATOM 779 C CA . LEU A 1 95 ? 13.860 -12.874 -15.124 1.00 94.69 95 LEU A CA 1
ATOM 780 C C . LEU A 1 95 ? 14.799 -11.916 -14.405 1.00 94.69 95 LEU A C 1
ATOM 782 O O . LEU A 1 95 ? 14.414 -11.268 -13.425 1.00 94.69 95 LEU A O 1
ATOM 786 N N . GLN A 1 96 ? 16.013 -11.801 -14.927 1.00 92.12 96 GLN A N 1
ATOM 787 C CA . GLN A 1 96 ? 16.974 -10.811 -14.478 1.00 92.12 96 GLN A CA 1
ATOM 788 C C . GLN A 1 96 ? 16.946 -9.604 -15.422 1.00 92.12 96 GLN A C 1
ATOM 790 O O . GLN A 1 96 ? 17.088 -9.745 -16.634 1.00 92.12 96 GLN A O 1
ATOM 795 N N . LEU A 1 97 ? 16.734 -8.421 -14.854 1.00 89.19 97 LEU A N 1
ATOM 796 C CA . LEU A 1 97 ? 16.855 -7.130 -15.526 1.00 89.19 97 LEU A CA 1
ATOM 797 C C . LEU A 1 97 ? 17.924 -6.335 -14.784 1.00 89.19 97 LEU A C 1
ATOM 799 O O . LEU A 1 97 ? 17.757 -6.051 -13.597 1.00 89.19 97 LEU A O 1
ATOM 803 N N . ASP A 1 98 ? 19.015 -6.014 -15.474 1.00 83.75 98 ASP A N 1
ATOM 804 C CA . ASP A 1 98 ? 20.240 -5.480 -14.875 1.00 83.75 98 ASP A CA 1
ATOM 805 C C . ASP A 1 98 ? 20.717 -6.366 -13.699 1.00 83.75 98 ASP A C 1
ATOM 807 O O . ASP A 1 98 ? 20.968 -7.564 -13.853 1.00 83.75 98 ASP A O 1
ATOM 811 N N . ASP A 1 99 ? 20.805 -5.806 -12.497 1.00 83.12 99 ASP A N 1
ATOM 812 C CA . ASP A 1 99 ? 21.203 -6.471 -11.256 1.00 83.12 99 ASP A CA 1
ATOM 813 C C . ASP A 1 99 ? 20.011 -7.012 -10.437 1.00 83.12 99 ASP A C 1
ATOM 815 O O . ASP A 1 99 ? 20.184 -7.470 -9.305 1.00 83.12 99 ASP A O 1
ATOM 819 N N . LYS A 1 100 ? 18.783 -6.976 -10.981 1.00 86.06 100 LYS A N 1
ATOM 820 C CA . LYS A 1 100 ? 17.547 -7.274 -10.238 1.00 86.06 100 LYS A CA 1
ATOM 821 C C . LYS A 1 100 ? 16.798 -8.482 -10.779 1.00 86.06 100 LYS A C 1
ATOM 823 O O . LYS A 1 100 ? 16.485 -8.575 -11.962 1.00 86.06 100 LYS A O 1
ATOM 828 N N . TRP A 1 101 ? 16.377 -9.348 -9.860 1.00 93.94 101 TRP A N 1
ATOM 829 C CA . TRP A 1 101 ? 15.406 -10.400 -10.144 1.00 93.94 101 TRP A CA 1
ATOM 830 C C . TRP A 1 101 ? 13.981 -9.860 -10.079 1.00 93.94 101 TRP A C 1
ATOM 832 O O . TRP A 1 101 ? 13.501 -9.421 -9.029 1.00 93.94 101 TRP A O 1
ATOM 842 N N . VAL A 1 102 ? 13.276 -9.945 -11.200 1.00 95.12 102 VAL A N 1
ATOM 843 C CA . VAL A 1 102 ? 11.869 -9.576 -11.317 1.00 95.12 102 VAL A CA 1
ATOM 844 C C . VAL A 1 102 ? 11.036 -10.851 -11.375 1.00 95.12 102 VAL A C 1
ATOM 846 O O . VAL A 1 102 ? 11.317 -11.770 -12.128 1.00 95.12 102 VAL A O 1
ATOM 849 N N . ARG A 1 103 ? 9.996 -10.920 -10.542 1.00 97.38 103 ARG A N 1
ATOM 850 C CA . ARG A 1 103 ? 8.983 -12.001 -10.565 1.00 97.38 103 ARG A CA 1
ATOM 851 C C . ARG A 1 103 ? 7.560 -11.468 -10.634 1.00 97.38 103 ARG A C 1
ATOM 853 O O . ARG A 1 103 ? 6.597 -12.217 -10.748 1.00 97.38 103 ARG A O 1
ATOM 860 N N . ARG A 1 104 ? 7.408 -10.156 -10.449 1.00 97.25 104 ARG A N 1
ATOM 861 C CA . ARG A 1 104 ? 6.117 -9.482 -10.419 1.00 97.25 104 ARG A CA 1
ATOM 862 C C . ARG A 1 104 ? 6.231 -8.109 -11.044 1.00 97.25 104 ARG A C 1
ATOM 864 O O . ARG A 1 104 ? 7.197 -7.395 -10.784 1.00 97.25 104 ARG A O 1
ATOM 871 N N . VAL A 1 105 ? 5.199 -7.723 -11.780 1.00 97.00 105 VAL A N 1
ATOM 872 C CA . VAL A 1 105 ? 5.082 -6.388 -12.369 1.00 97.00 105 VAL A CA 1
ATOM 873 C C . VAL A 1 105 ? 3.675 -5.845 -12.168 1.00 97.00 105 VAL A C 1
ATOM 875 O O . VAL A 1 105 ? 2.682 -6.561 -12.299 1.00 97.00 105 VAL A O 1
ATOM 878 N N . ASN A 1 106 ? 3.581 -4.571 -11.793 1.00 96.94 106 ASN A N 1
ATOM 879 C CA . ASN A 1 106 ? 2.305 -3.905 -11.571 1.00 96.94 106 ASN A CA 1
ATOM 880 C C . ASN A 1 106 ? 1.799 -3.301 -12.888 1.00 96.94 106 ASN A C 1
ATOM 882 O O . ASN A 1 106 ? 2.469 -2.459 -13.482 1.00 96.94 106 ASN A O 1
ATOM 886 N N . ILE A 1 107 ? 0.609 -3.709 -13.324 1.00 97.38 107 ILE A N 1
ATOM 887 C CA . ILE A 1 107 ? -0.060 -3.160 -14.512 1.00 97.38 107 ILE A CA 1
ATOM 888 C C . ILE A 1 107 ? -0.848 -1.892 -14.176 1.00 97.38 107 ILE A C 1
ATOM 890 O O . ILE A 1 107 ? -1.042 -1.033 -15.034 1.00 97.38 107 ILE A O 1
ATOM 894 N N . GLY A 1 108 ? -1.275 -1.731 -12.925 1.00 96.00 108 GLY A N 1
ATOM 895 C CA . GLY A 1 108 ? -2.068 -0.597 -12.472 1.00 96.00 108 GLY A CA 1
ATOM 896 C C . GLY A 1 108 ? -3.558 -0.918 -12.470 1.00 96.00 108 GLY A C 1
ATOM 897 O O . GLY A 1 108 ? -3.983 -1.871 -11.828 1.00 96.00 108 GLY A O 1
ATOM 898 N N . SER A 1 109 ? -4.373 -0.087 -13.117 1.00 96.00 109 SER A N 1
ATOM 899 C CA . SER A 1 109 ? -5.836 -0.203 -13.067 1.00 96.00 109 SER A CA 1
ATOM 900 C C . SER A 1 109 ? -6.379 -1.369 -13.901 1.00 96.00 109 SER A C 1
ATOM 902 O O . SER A 1 109 ? -5.752 -1.806 -14.866 1.00 96.00 109 SER A O 1
ATOM 904 N N . LEU A 1 110 ? -7.605 -1.804 -13.586 1.00 95.69 110 LEU A N 1
ATOM 905 C CA . LEU A 1 110 ? -8.365 -2.739 -14.426 1.00 95.69 110 LEU A CA 1
ATOM 906 C C . LEU A 1 110 ? -8.499 -2.255 -15.872 1.00 95.69 110 LEU A C 1
ATOM 908 O O . LEU A 1 110 ? -8.346 -3.051 -16.788 1.00 95.69 110 LEU A O 1
ATOM 912 N N . ALA A 1 111 ? -8.742 -0.958 -16.084 1.00 95.50 111 ALA A N 1
ATOM 913 C CA . ALA A 1 111 ? -8.837 -0.381 -17.424 1.00 95.50 111 ALA A CA 1
ATOM 914 C C . ALA A 1 111 ? -7.531 -0.556 -18.211 1.00 95.50 111 ALA A C 1
ATOM 916 O O . ALA A 1 111 ? -7.557 -0.965 -19.367 1.00 95.50 111 ALA A O 1
ATOM 917 N N . ARG A 1 112 ? -6.381 -0.321 -17.562 1.00 96.44 112 ARG A N 1
ATOM 918 C CA . ARG A 1 112 ? -5.074 -0.527 -18.190 1.00 96.44 112 ARG A CA 1
ATOM 919 C C . ARG A 1 112 ? -4.829 -2.002 -18.492 1.00 96.44 112 ARG A C 1
ATOM 921 O O . ARG A 1 112 ? -4.352 -2.314 -19.571 1.00 96.44 112 ARG A O 1
ATOM 928 N N . TRP A 1 113 ? -5.180 -2.906 -17.581 1.00 97.38 113 TRP A N 1
ATOM 929 C CA . TRP A 1 113 ? -5.074 -4.342 -17.843 1.00 97.38 113 TRP A CA 1
ATOM 930 C C . TRP A 1 113 ? -5.966 -4.799 -19.004 1.00 97.38 113 TRP A C 1
ATOM 932 O O . TRP A 1 113 ? -5.471 -5.509 -19.869 1.00 97.38 113 TRP A O 1
ATOM 942 N N . ARG A 1 114 ? -7.223 -4.339 -19.076 1.00 95.56 114 ARG A N 1
ATOM 943 C CA . ARG A 1 114 ? -8.137 -4.622 -20.198 1.00 95.56 114 ARG A CA 1
ATOM 944 C C . ARG A 1 114 ? -7.597 -4.099 -21.526 1.00 95.56 114 ARG A C 1
ATOM 946 O O . ARG A 1 114 ? -7.692 -4.794 -22.522 1.00 95.56 114 ARG A O 1
ATOM 953 N N . PHE A 1 115 ? -6.989 -2.911 -21.528 1.00 96.06 115 PHE A N 1
ATOM 954 C CA . PHE A 1 115 ? -6.318 -2.369 -22.712 1.00 96.06 115 PHE A CA 1
ATOM 955 C C . PHE A 1 115 ? -5.163 -3.264 -23.183 1.00 96.06 115 PHE A C 1
ATOM 957 O O . PHE A 1 115 ? -5.013 -3.509 -24.374 1.00 96.06 115 PHE A O 1
ATOM 964 N N . TRP A 1 116 ? -4.352 -3.769 -22.248 1.00 96.06 116 TRP A N 1
ATOM 965 C CA . TRP A 1 116 ? -3.272 -4.698 -22.580 1.00 96.06 116 TRP A CA 1
ATOM 966 C C . TRP A 1 116 ? -3.768 -6.108 -22.934 1.00 96.06 116 TRP A C 1
ATOM 968 O O . TRP A 1 116 ? -3.047 -6.848 -23.604 1.00 96.06 116 TRP A O 1
ATOM 978 N N . ASP A 1 117 ? -4.967 -6.482 -22.486 1.00 95.69 117 ASP A N 1
ATOM 979 C CA . ASP A 1 117 ? -5.587 -7.801 -22.652 1.00 95.69 117 ASP A CA 1
ATOM 980 C C . ASP A 1 117 ? -4.629 -8.952 -22.289 1.00 95.69 117 ASP A C 1
ATOM 982 O O . ASP A 1 117 ? -4.421 -9.889 -23.052 1.00 95.69 117 ASP A O 1
ATOM 986 N N . ILE A 1 118 ? -3.912 -8.832 -21.167 1.00 97.25 118 ILE A N 1
ATOM 987 C CA . ILE A 1 118 ? -2.890 -9.821 -20.782 1.00 97.25 118 ILE A CA 1
ATOM 988 C C . ILE A 1 118 ? -3.541 -10.977 -20.031 1.00 97.25 118 ILE A C 1
ATOM 990 O O . ILE A 1 118 ? -4.174 -10.763 -18.993 1.00 97.25 118 ILE A O 1
ATOM 994 N N . VAL A 1 119 ? -3.293 -12.198 -20.496 1.00 97.31 119 VAL A N 1
ATOM 995 C CA . VAL A 1 119 ? -3.730 -13.449 -19.855 1.00 97.31 119 VAL A CA 1
ATOM 996 C C . VAL A 1 119 ? -2.523 -14.329 -19.490 1.00 97.31 119 VAL A C 1
ATOM 998 O O . VAL A 1 119 ? -1.438 -14.133 -20.042 1.00 97.31 119 VAL A O 1
ATOM 1001 N N . PRO A 1 120 ? -2.660 -15.290 -18.553 1.00 97.75 120 PRO A N 1
ATOM 1002 C CA . PRO A 1 120 ? -1.654 -16.315 -18.316 1.00 97.75 120 PRO A CA 1
ATOM 1003 C C . PRO A 1 120 ? -1.237 -16.998 -19.617 1.00 97.75 120 PRO A C 1
ATOM 1005 O O . PRO A 1 120 ? -2.082 -17.307 -20.453 1.00 97.75 120 PRO A O 1
ATOM 1008 N N . GLY A 1 121 ? 0.063 -17.223 -19.776 1.00 97.06 121 GLY A N 1
ATOM 1009 C CA . GLY A 1 121 ? 0.655 -17.764 -20.999 1.00 97.06 121 GLY A CA 1
ATOM 1010 C C . GLY A 1 121 ? 1.148 -16.709 -21.990 1.00 97.06 121 GLY A C 1
ATOM 1011 O O . GLY A 1 121 ? 2.048 -17.022 -22.766 1.00 97.06 121 GL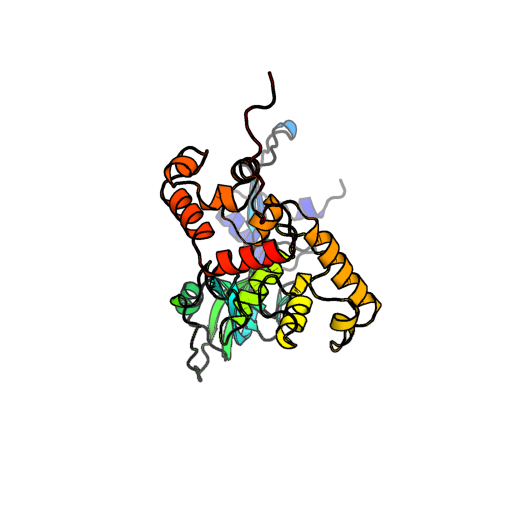Y A O 1
ATOM 1012 N N . ASP A 1 122 ? 0.639 -15.469 -21.952 1.00 98.06 122 ASP A N 1
ATOM 1013 C CA . ASP A 1 122 ? 1.201 -14.383 -22.764 1.00 98.06 122 ASP A CA 1
ATOM 1014 C C . ASP A 1 122 ? 2.671 -14.153 -22.386 1.00 98.06 122 ASP A C 1
ATOM 1016 O O . ASP A 1 122 ? 3.064 -14.280 -21.223 1.00 98.06 122 ASP A O 1
ATOM 1020 N N . GLN A 1 123 ? 3.484 -13.768 -23.365 1.00 97.94 123 GLN A N 1
ATOM 1021 C CA . GLN A 1 123 ? 4.848 -13.315 -23.132 1.00 97.94 123 GLN A CA 1
ATOM 1022 C C . GLN A 1 123 ? 4.910 -11.797 -23.245 1.00 97.94 123 GLN A C 1
ATOM 1024 O O . GLN A 1 123 ? 4.490 -11.207 -24.244 1.00 97.94 123 GLN A O 1
ATOM 1029 N N . VAL A 1 124 ? 5.440 -11.151 -22.214 1.00 98.00 124 VAL A N 1
ATOM 1030 C CA . VAL A 1 124 ? 5.482 -9.694 -22.084 1.00 98.00 124 VAL A CA 1
ATOM 1031 C C . VAL A 1 124 ? 6.922 -9.208 -22.043 1.00 98.00 124 VAL A C 1
ATOM 1033 O O . VAL A 1 124 ? 7.766 -9.808 -21.381 1.00 98.00 124 VAL A O 1
ATOM 1036 N N . ALA A 1 125 ? 7.193 -8.106 -22.739 1.00 96.62 125 ALA A N 1
ATOM 1037 C CA . ALA A 1 125 ? 8.452 -7.391 -22.598 1.00 96.62 125 ALA A CA 1
ATOM 1038 C C . ALA A 1 125 ? 8.381 -6.520 -21.341 1.00 96.62 125 ALA A C 1
ATOM 1040 O O . ALA A 1 125 ? 7.436 -5.742 -21.152 1.00 96.62 125 ALA A O 1
ATOM 1041 N N . VAL A 1 126 ? 9.371 -6.679 -20.471 1.00 96.38 126 VAL A N 1
ATOM 1042 C CA . VAL A 1 126 ? 9.486 -5.963 -19.204 1.00 96.38 126 VAL A CA 1
ATOM 1043 C C . VAL A 1 126 ? 10.772 -5.162 -19.213 1.00 96.38 126 VAL A C 1
ATOM 1045 O O . VAL A 1 126 ? 11.818 -5.664 -19.613 1.00 96.38 126 VAL A O 1
ATOM 1048 N N . SER A 1 127 ? 10.690 -3.924 -18.738 1.00 93.19 127 SER A N 1
ATOM 1049 C CA . SER A 1 127 ? 11.843 -3.048 -18.565 1.00 93.19 127 SER A CA 1
ATOM 1050 C C . SER A 1 127 ? 11.805 -2.344 -17.220 1.00 93.19 127 SER A C 1
ATOM 1052 O O . SER A 1 127 ? 10.777 -2.309 -16.533 1.00 93.19 127 SER A O 1
ATOM 1054 N N . LEU A 1 128 ? 12.939 -1.777 -16.825 1.00 90.81 128 LEU A N 1
ATOM 1055 C CA . LEU A 1 128 ? 13.054 -0.974 -15.618 1.00 90.81 128 LEU A CA 1
ATOM 1056 C C . LEU A 1 128 ? 12.850 0.510 -15.943 1.00 90.81 128 LEU A C 1
ATOM 1058 O O . LEU A 1 128 ? 13.516 1.074 -16.809 1.00 90.81 128 LEU A O 1
ATOM 1062 N N . LYS A 1 129 ? 11.938 1.175 -15.225 1.00 83.69 129 LYS A N 1
ATOM 1063 C CA . LYS A 1 129 ? 11.716 2.624 -15.327 1.00 83.69 129 LYS A CA 1
ATOM 1064 C C . LYS A 1 129 ? 12.274 3.362 -14.116 1.00 83.69 129 LYS A C 1
ATOM 1066 O O . LYS A 1 129 ? 12.008 2.993 -12.971 1.00 83.69 129 LYS A O 1
ATOM 1071 N N . GLY A 1 130 ? 12.971 4.470 -14.377 1.00 77.25 130 GLY A N 1
ATOM 1072 C CA . GLY A 1 130 ? 13.449 5.396 -13.348 1.00 77.25 130 GLY A CA 1
ATOM 1073 C C . GLY A 1 130 ? 14.357 4.701 -12.334 1.00 77.25 130 GLY A C 1
ATOM 1074 O O . GLY A 1 130 ? 15.417 4.211 -12.693 1.00 77.25 130 GLY A O 1
ATOM 1075 N N . GLN A 1 131 ? 13.915 4.625 -11.076 1.00 69.00 131 GLN A N 1
ATOM 1076 C CA . GLN A 1 131 ? 14.633 4.014 -9.944 1.00 69.00 131 GLN A CA 1
ATOM 1077 C C . GLN A 1 131 ? 14.635 2.467 -9.965 1.00 69.00 131 GLN A C 1
ATOM 1079 O O . GLN A 1 131 ? 14.732 1.810 -8.928 1.00 69.00 131 GLN A O 1
ATOM 1084 N N . GLY A 1 132 ? 14.493 1.858 -11.141 1.00 83.38 132 GLY A N 1
ATOM 1085 C CA . GLY A 1 132 ? 14.447 0.408 -11.291 1.00 83.38 132 GLY A CA 1
ATOM 1086 C C . GLY A 1 132 ? 13.101 -0.223 -10.939 1.00 83.38 132 GLY A C 1
ATOM 1087 O O . GLY A 1 132 ? 13.077 -1.308 -10.363 1.00 83.38 132 GLY A O 1
ATOM 1088 N N . ILE A 1 133 ? 11.989 0.456 -11.241 1.00 89.62 133 ILE A N 1
ATOM 1089 C CA . ILE A 1 133 ? 10.638 -0.099 -11.081 1.00 89.62 133 ILE A CA 1
ATOM 1090 C C . ILE A 1 133 ? 10.294 -0.902 -12.345 1.00 89.62 133 ILE A C 1
ATOM 1092 O O . ILE A 1 133 ? 10.273 -0.305 -13.425 1.00 89.62 133 ILE A O 1
ATOM 1096 N N . PRO A 1 134 ? 9.989 -2.209 -12.246 1.00 93.88 134 PRO A N 1
ATOM 1097 C CA . PRO A 1 134 ? 9.588 -3.001 -13.403 1.00 93.88 134 PRO A CA 1
ATOM 1098 C C . PRO A 1 134 ? 8.274 -2.502 -14.003 1.00 93.88 134 PRO A C 1
ATOM 1100 O O . PRO A 1 134 ? 7.319 -2.212 -13.276 1.00 93.88 134 PRO A O 1
ATOM 1103 N N . GLN A 1 135 ? 8.203 -2.455 -15.329 1.00 94.94 135 GLN A N 1
ATOM 1104 C CA . GLN A 1 135 ? 6.994 -2.142 -16.084 1.00 94.94 135 GLN A CA 1
ATOM 1105 C C . GLN A 1 135 ? 6.890 -3.022 -17.330 1.00 94.94 135 GLN A C 1
ATOM 1107 O O . GLN A 1 135 ? 7.898 -3.347 -17.948 1.00 94.94 135 GLN A O 1
ATOM 1112 N N . VAL A 1 136 ? 5.663 -3.367 -1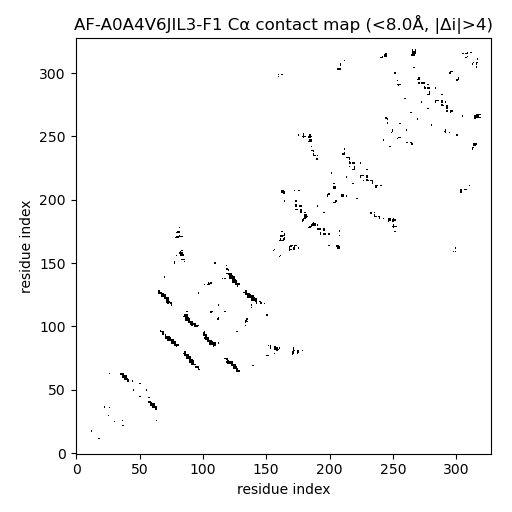7.719 1.00 96.31 136 VAL A N 1
ATOM 1113 C CA . VAL A 1 136 ? 5.404 -3.965 -19.034 1.00 96.31 136 VAL A CA 1
ATOM 1114 C C . VAL A 1 136 ? 5.429 -2.862 -20.085 1.00 96.31 136 VAL A C 1
ATOM 1116 O O . VAL A 1 136 ? 4.734 -1.852 -19.926 1.00 96.31 136 VAL A O 1
ATOM 1119 N N . THR A 1 137 ? 6.216 -3.056 -21.140 1.00 94.88 137 THR A N 1
ATOM 1120 C CA . THR A 1 137 ? 6.327 -2.112 -22.263 1.00 94.88 137 THR A CA 1
ATOM 1121 C C . THR A 1 137 ? 5.511 -2.548 -23.467 1.00 94.88 137 THR A C 1
ATOM 1123 O O . THR A 1 137 ? 4.934 -1.695 -24.138 1.00 94.88 137 THR A O 1
ATOM 1126 N N . ARG A 1 138 ? 5.411 -3.859 -23.717 1.00 95.31 138 ARG A N 1
ATOM 1127 C CA . ARG A 1 138 ? 4.566 -4.448 -24.764 1.00 95.31 138 ARG A CA 1
ATOM 1128 C C . ARG A 1 138 ? 4.243 -5.912 -24.480 1.00 95.31 138 ARG A C 1
ATOM 1130 O O . ARG A 1 138 ? 4.944 -6.578 -23.719 1.00 95.31 138 ARG A O 1
ATOM 1137 N N . VAL A 1 139 ? 3.217 -6.427 -25.152 1.00 97.44 139 VAL A N 1
ATOM 1138 C CA . VAL A 1 139 ? 2.988 -7.874 -25.251 1.00 97.44 139 VAL A CA 1
ATOM 1139 C C . VAL A 1 139 ? 3.756 -8.377 -26.466 1.00 97.44 139 VAL A C 1
ATOM 1141 O O . VAL A 1 139 ? 3.521 -7.912 -27.578 1.00 97.44 139 VAL A O 1
ATOM 1144 N N . ALA A 1 140 ? 4.731 -9.251 -26.234 1.00 95.69 140 ALA A N 1
ATOM 1145 C CA . ALA A 1 140 ? 5.619 -9.760 -27.270 1.00 95.69 140 ALA A CA 1
ATOM 1146 C C . ALA A 1 140 ? 4.970 -10.907 -28.044 1.00 95.69 140 ALA A C 1
ATOM 1148 O O . ALA A 1 140 ? 4.988 -10.894 -29.271 1.00 95.69 140 ALA A O 1
ATOM 1149 N N . TRP A 1 141 ? 4.347 -11.844 -27.325 1.00 96.44 141 TRP A N 1
ATOM 1150 C CA . TRP A 1 141 ? 3.617 -12.961 -27.916 1.00 96.44 141 TRP A CA 1
ATOM 1151 C C . TRP A 1 141 ? 2.342 -13.243 -27.134 1.00 96.44 141 TRP A C 1
ATOM 1153 O O . TRP A 1 141 ? 2.318 -13.167 -25.904 1.00 96.44 141 TRP A O 1
ATOM 1163 N N . ARG A 1 142 ? 1.273 -13.563 -27.862 1.00 96.81 142 ARG A N 1
ATOM 1164 C CA . ARG A 1 142 ? -0.004 -13.976 -27.281 1.00 96.81 142 ARG A CA 1
ATOM 1165 C C . ARG A 1 142 ? -0.029 -15.490 -27.129 1.00 96.81 142 ARG A C 1
ATOM 1167 O O . ARG A 1 142 ? 0.404 -16.199 -28.033 1.00 96.81 142 ARG A O 1
ATOM 1174 N N . SER A 1 143 ? -0.547 -15.968 -26.002 1.00 93.31 143 SER A N 1
ATOM 1175 C CA . SER A 1 143 ? -0.824 -17.390 -25.812 1.00 93.31 143 SER A CA 1
ATOM 1176 C C . SER A 1 143 ? -1.852 -17.870 -26.835 1.00 93.31 143 SER A C 1
ATOM 1178 O O . SER A 1 143 ? -2.811 -17.150 -27.127 1.00 93.31 143 SER A O 1
ATOM 1180 N N . VAL A 1 144 ? -1.666 -19.092 -27.340 1.00 90.88 144 VAL A N 1
ATOM 1181 C CA . VAL A 1 144 ? -2.649 -19.780 -28.191 1.00 90.88 144 VAL A CA 1
ATOM 1182 C C . VAL A 1 144 ? -3.898 -20.104 -27.371 1.00 90.88 144 VAL A C 1
ATOM 1184 O O . VAL A 1 144 ? -5.014 -19.789 -27.771 1.00 90.88 144 VAL A O 1
ATOM 1187 N N . GLU A 1 145 ? -3.705 -20.658 -26.174 1.00 91.50 145 GLU A N 1
ATOM 1188 C CA . GLU A 1 145 ? -4.777 -20.870 -25.207 1.00 91.50 145 GLU A CA 1
ATOM 1189 C C . GLU A 1 145 ? -4.980 -19.593 -24.391 1.00 91.50 145 GLU A C 1
ATOM 1191 O O . GLU A 1 145 ? -4.113 -19.195 -23.607 1.00 91.50 145 GLU A O 1
ATOM 1196 N N . ARG A 1 146 ? -6.123 -18.931 -24.588 1.00 92.81 146 ARG A N 1
ATOM 1197 C CA . ARG A 1 146 ? -6.476 -17.688 -23.890 1.00 92.81 146 ARG A CA 1
ATOM 1198 C C . ARG A 1 146 ? -7.599 -17.960 -22.889 1.00 92.81 146 ARG A C 1
ATOM 1200 O O . ARG A 1 146 ? -8.769 -17.876 -23.263 1.00 92.81 146 ARG A O 1
ATOM 1207 N N . PRO A 1 147 ? -7.281 -18.308 -21.630 1.00 91.94 147 PRO A N 1
ATOM 1208 C CA . PRO A 1 147 ? -8.309 -18.553 -20.630 1.00 91.94 147 PRO A CA 1
ATOM 1209 C C . PRO A 1 147 ? -9.121 -17.280 -20.378 1.00 91.94 147 PRO A C 1
ATOM 1211 O O . PRO A 1 147 ? -8.570 -16.180 -20.283 1.00 91.94 147 PRO A O 1
ATOM 1214 N N . VAL A 1 148 ? -10.436 -17.434 -20.217 1.00 89.75 148 VAL A N 1
ATOM 1215 C CA . VAL A 1 148 ? -11.307 -16.324 -19.825 1.00 89.75 148 VAL A CA 1
ATOM 1216 C C . VAL A 1 148 ? -10.980 -15.932 -18.387 1.00 89.75 148 VAL A C 1
ATOM 1218 O O . VAL A 1 148 ? -11.127 -16.727 -17.459 1.00 89.75 148 VAL A O 1
ATOM 1221 N N . LEU A 1 149 ? -10.543 -14.688 -18.196 1.00 92.44 149 LEU A N 1
ATOM 1222 C CA . LEU A 1 149 ? -10.289 -14.124 -16.876 1.00 92.44 149 LEU A CA 1
ATOM 1223 C C . LEU A 1 149 ? -11.420 -13.201 -16.444 1.00 92.44 149 LEU A C 1
ATOM 1225 O O . LEU A 1 149 ? -11.605 -12.111 -16.987 1.00 92.44 149 LEU A O 1
ATOM 1229 N N . THR A 1 150 ? -12.118 -13.593 -15.385 1.00 91.00 150 THR A N 1
ATOM 1230 C CA . THR A 1 150 ? -13.107 -12.733 -14.739 1.00 91.00 150 THR A CA 1
ATOM 1231 C C . THR A 1 150 ? -12.418 -11.832 -13.718 1.00 91.00 150 THR A C 1
ATOM 1233 O O . THR A 1 150 ? -11.994 -12.275 -12.650 1.00 91.00 150 THR A O 1
ATOM 1236 N N . ALA A 1 151 ? -12.297 -10.545 -14.044 1.00 92.69 151 ALA A N 1
ATOM 1237 C CA . ALA A 1 151 ? -11.872 -9.544 -13.072 1.00 92.69 151 ALA A CA 1
ATOM 1238 C C . ALA A 1 151 ? -12.939 -9.367 -11.973 1.00 92.69 151 ALA A C 1
ATOM 1240 O O . ALA A 1 151 ? -14.130 -9.489 -12.269 1.00 92.69 151 ALA A O 1
ATOM 1241 N N . PRO A 1 152 ? -12.552 -9.028 -10.728 1.00 93.06 152 PRO A N 1
ATOM 1242 C CA . PRO A 1 152 ? -13.522 -8.692 -9.697 1.00 93.06 152 PRO A CA 1
ATOM 1243 C C . PRO A 1 152 ? -14.381 -7.505 -10.138 1.00 93.06 152 PRO A C 1
ATOM 1245 O O . PRO A 1 152 ? -13.869 -6.542 -10.715 1.00 93.06 152 PRO A O 1
ATOM 1248 N N . ASP A 1 153 ? -15.673 -7.577 -9.836 1.00 92.44 153 ASP A N 1
ATOM 1249 C CA . ASP A 1 153 ? -16.614 -6.496 -10.102 1.00 92.44 153 ASP A CA 1
ATOM 1250 C C . ASP A 1 153 ? -16.231 -5.250 -9.291 1.00 92.44 153 ASP A C 1
ATOM 1252 O O . ASP A 1 153 ? -16.226 -5.270 -8.060 1.00 92.44 153 ASP A O 1
ATOM 1256 N N . ALA A 1 154 ? -15.878 -4.175 -9.995 1.00 91.06 154 ALA A N 1
ATOM 1257 C CA . ALA A 1 154 ? -15.414 -2.936 -9.391 1.00 91.06 154 ALA A CA 1
ATOM 1258 C C . ALA A 1 154 ? -16.517 -2.208 -8.609 1.00 91.06 154 ALA A C 1
ATOM 1260 O O . ALA A 1 154 ? -16.193 -1.486 -7.669 1.00 91.06 154 ALA A O 1
ATOM 1261 N N . GLU A 1 155 ? -17.793 -2.411 -8.947 1.00 92.25 155 GLU A N 1
ATOM 1262 C CA . GLU A 1 155 ? -18.915 -1.740 -8.278 1.00 92.25 155 GLU A CA 1
ATOM 1263 C C . GLU A 1 155 ? -19.127 -2.264 -6.854 1.00 92.25 155 GLU A C 1
ATOM 1265 O O . GLU A 1 155 ? -19.515 -1.520 -5.952 1.00 92.25 155 GLU A O 1
ATOM 1270 N N . ARG A 1 156 ? -18.758 -3.526 -6.605 1.00 93.88 156 ARG A N 1
ATOM 1271 C CA . ARG A 1 156 ? -18.806 -4.143 -5.270 1.00 93.88 156 ARG A CA 1
ATOM 1272 C C . ARG A 1 156 ? -17.788 -3.568 -4.286 1.00 93.88 156 ARG A C 1
ATOM 1274 O O . ARG A 1 156 ? -17.908 -3.814 -3.083 1.00 93.88 156 ARG A O 1
ATOM 1281 N N . TYR A 1 157 ? -16.775 -2.842 -4.765 1.00 95.50 157 TYR A N 1
ATOM 1282 C CA . TYR A 1 157 ? -15.661 -2.375 -3.945 1.00 95.50 157 TYR A CA 1
ATOM 1283 C C . TYR A 1 157 ? -15.510 -0.857 -3.998 1.00 95.50 157 TYR A C 1
ATOM 1285 O O . TYR A 1 157 ? -15.090 -0.273 -4.991 1.00 95.50 157 TYR A O 1
ATOM 1293 N N . HIS A 1 158 ? -15.753 -0.204 -2.867 1.00 93.81 158 HIS A N 1
ATOM 1294 C CA . HIS A 1 158 ? -15.638 1.243 -2.709 1.00 93.81 158 HIS A CA 1
ATOM 1295 C C . HIS A 1 158 ? -15.088 1.607 -1.323 1.00 93.81 158 HIS A C 1
ATOM 1297 O O . HIS A 1 158 ? -14.872 0.757 -0.460 1.00 93.81 158 HIS A O 1
ATOM 1303 N N . ALA A 1 159 ? -14.865 2.896 -1.057 1.00 92.88 159 ALA A N 1
ATOM 1304 C CA . ALA A 1 159 ? -14.262 3.359 0.198 1.00 92.88 159 ALA A CA 1
ATOM 1305 C C . ALA A 1 159 ? -15.040 2.960 1.466 1.00 92.88 159 ALA A C 1
ATOM 1307 O O . ALA A 1 159 ? -14.463 2.962 2.558 1.00 92.88 159 ALA A O 1
ATOM 1308 N N . PHE A 1 160 ? -16.299 2.538 1.320 1.00 93.38 160 PHE A N 1
ATOM 1309 C CA . PHE A 1 160 ? -17.195 2.166 2.413 1.00 93.38 160 PHE A CA 1
ATOM 1310 C C . PHE A 1 160 ? -17.663 0.695 2.391 1.00 93.38 160 PHE A C 1
ATOM 1312 O O . PHE A 1 160 ? -18.492 0.313 3.212 1.00 93.38 160 PHE A O 1
ATOM 1319 N N . SER A 1 161 ? -17.120 -0.147 1.507 1.00 94.62 161 SER A N 1
ATOM 1320 C CA . SER A 1 161 ? -17.408 -1.591 1.465 1.00 94.62 161 SER A CA 1
ATOM 1321 C C . SER A 1 161 ? -16.431 -2.409 2.319 1.00 94.62 161 SER A C 1
ATOM 1323 O O . SER A 1 161 ? -15.347 -1.941 2.682 1.00 94.62 161 SER A O 1
ATOM 1325 N N . CYS A 1 162 ? -16.777 -3.669 2.593 1.00 95.88 162 CYS A N 1
ATOM 1326 C CA . CYS A 1 162 ? -15.866 -4.672 3.159 1.00 95.88 162 CYS A CA 1
ATOM 1327 C C . CYS A 1 162 ? -15.193 -4.263 4.484 1.00 95.88 162 CYS A C 1
ATOM 1329 O O . CYS A 1 162 ? -13.969 -4.302 4.623 1.00 95.88 162 CYS A O 1
ATOM 1331 N N . PHE A 1 163 ? -16.006 -3.867 5.466 1.00 95.69 163 PHE A N 1
ATOM 1332 C CA . PHE A 1 163 ? -15.575 -3.668 6.859 1.00 95.69 163 PHE A CA 1
ATOM 1333 C C . PHE A 1 163 ? -15.536 -4.968 7.677 1.00 95.69 163 PHE A C 1
ATOM 1335 O O . PHE A 1 163 ? -15.230 -4.928 8.863 1.00 95.69 163 PHE A O 1
ATOM 1342 N N . THR A 1 164 ? -15.823 -6.102 7.040 1.00 95.94 164 THR A N 1
ATOM 1343 C CA . THR A 1 164 ? -15.756 -7.456 7.601 1.00 95.94 164 THR A CA 1
ATOM 1344 C C . THR A 1 164 ? -15.196 -8.415 6.533 1.00 95.94 164 THR A C 1
ATOM 1346 O O . THR A 1 164 ? -15.309 -8.128 5.332 1.00 95.94 164 THR A O 1
ATOM 1349 N N . PRO A 1 165 ? -14.589 -9.559 6.906 1.00 95.94 165 PRO A N 1
ATOM 1350 C CA . PRO A 1 165 ? -13.949 -10.497 5.980 1.00 95.94 165 PRO A CA 1
ATOM 1351 C C . PRO A 1 165 ? -14.944 -11.476 5.332 1.00 95.94 165 PRO A C 1
ATOM 1353 O O . PRO A 1 165 ? -14.654 -12.661 5.193 1.00 95.94 165 PRO A O 1
ATOM 1356 N N . GLN A 1 166 ? -16.120 -10.995 4.924 1.00 93.88 166 GLN A N 1
ATOM 1357 C CA . GLN A 1 166 ? -17.104 -11.807 4.199 1.00 93.88 166 GLN A CA 1
ATOM 1358 C C . GLN A 1 166 ? -16.550 -12.299 2.849 1.00 93.88 166 GLN A C 1
ATOM 1360 O O . GLN A 1 166 ? -15.529 -11.801 2.353 1.00 93.88 166 GLN A O 1
ATOM 1365 N N . ALA A 1 167 ? -17.233 -13.267 2.230 1.00 90.50 167 ALA A N 1
ATOM 1366 C CA . ALA A 1 167 ? -16.855 -13.806 0.926 1.00 90.50 167 ALA A CA 1
ATOM 1367 C C . ALA A 1 167 ? -16.653 -12.680 -0.109 1.00 90.50 167 ALA A C 1
ATOM 1369 O O . ALA A 1 167 ? -17.512 -11.825 -0.316 1.00 90.50 167 ALA A O 1
ATOM 1370 N N . GLY A 1 168 ? -15.472 -12.647 -0.731 1.00 91.88 168 GLY A N 1
ATOM 1371 C CA . GLY A 1 168 ? -15.070 -11.597 -1.674 1.00 91.88 168 GLY A CA 1
ATOM 1372 C C . GLY A 1 168 ? -14.545 -10.296 -1.044 1.00 91.88 168 GLY A C 1
ATOM 1373 O O . GLY A 1 168 ? -13.912 -9.522 -1.753 1.00 91.88 168 GLY A O 1
ATOM 1374 N N . CYS A 1 169 ? -14.716 -10.061 0.261 1.00 95.81 169 CYS 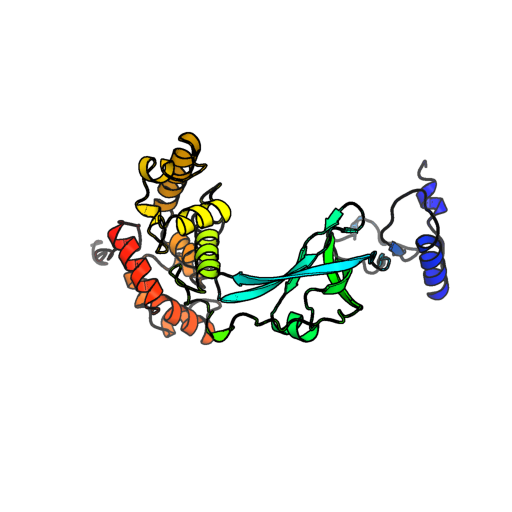A N 1
ATOM 1375 C CA . CYS A 1 169 ? -14.310 -8.823 0.947 1.00 95.81 169 CYS A CA 1
ATOM 1376 C C . CYS A 1 169 ? -12.976 -8.908 1.702 1.00 95.81 169 CYS A C 1
ATOM 1378 O O . CYS A 1 169 ? -12.398 -7.883 2.074 1.00 95.81 169 CYS A O 1
ATOM 1380 N N . ARG A 1 170 ? -12.454 -10.121 1.906 1.00 96.44 170 ARG A N 1
ATOM 1381 C CA . ARG A 1 170 ? -11.252 -10.389 2.710 1.00 96.44 170 ARG A CA 1
ATOM 1382 C C . ARG A 1 170 ? -10.045 -9.519 2.348 1.00 96.44 170 ARG A C 1
ATOM 1384 O O . ARG A 1 170 ? -9.383 -9.007 3.245 1.00 96.44 170 ARG A O 1
ATOM 1391 N N . GLN A 1 171 ? -9.762 -9.323 1.056 1.00 96.75 171 GLN A N 1
ATOM 1392 C CA . GLN A 1 171 ? -8.616 -8.513 0.620 1.00 96.75 171 GLN A CA 1
ATOM 1393 C C . GLN A 1 171 ? -8.748 -7.050 1.059 1.00 96.75 171 GLN A C 1
ATOM 1395 O O . GLN A 1 171 ? -7.814 -6.494 1.634 1.00 96.75 171 GLN A O 1
ATOM 1400 N N . GLN A 1 172 ? -9.917 -6.443 0.834 1.00 97.88 172 GLN A N 1
ATOM 1401 C CA . GLN A 1 172 ? -10.163 -5.057 1.217 1.00 97.88 172 GLN A CA 1
ATOM 1402 C C . GLN A 1 172 ? -10.175 -4.888 2.739 1.00 97.88 172 GLN A C 1
ATOM 1404 O O . GLN A 1 172 ? -9.636 -3.903 3.245 1.00 97.88 172 GLN A O 1
ATOM 1409 N N . PHE A 1 173 ? -10.737 -5.854 3.470 1.00 98.25 173 PHE A N 1
ATOM 1410 C CA . PHE A 1 173 ? -10.737 -5.844 4.931 1.00 98.25 173 PHE A CA 1
ATOM 1411 C C . PHE A 1 173 ? -9.312 -5.895 5.505 1.00 98.25 173 PHE A C 1
ATOM 1413 O O . PHE A 1 173 ? -8.946 -5.051 6.320 1.00 98.25 173 PHE A O 1
ATOM 1420 N N . ILE A 1 174 ? -8.459 -6.798 5.006 1.00 98.38 174 ILE A N 1
ATOM 1421 C CA . ILE A 1 174 ? -7.040 -6.843 5.395 1.00 98.38 174 ILE A CA 1
ATOM 1422 C C . ILE A 1 174 ? -6.331 -5.535 5.011 1.00 98.38 174 ILE A C 1
ATOM 1424 O O . ILE A 1 174 ? -5.578 -4.991 5.814 1.00 98.38 174 ILE A O 1
ATOM 1428 N N . ALA A 1 175 ? -6.603 -4.970 3.830 1.00 98.06 175 ALA A N 1
ATOM 1429 C CA . ALA A 1 175 ? -6.028 -3.685 3.425 1.00 98.06 175 ALA A CA 1
ATOM 1430 C C . ALA A 1 175 ? -6.448 -2.522 4.347 1.00 98.06 175 ALA A C 1
ATOM 1432 O O . ALA A 1 175 ? -5.665 -1.592 4.556 1.00 98.06 175 ALA A O 1
ATOM 1433 N N . ARG A 1 176 ? -7.660 -2.564 4.924 1.00 97.88 176 ARG A N 1
ATOM 1434 C CA . ARG A 1 176 ? -8.095 -1.617 5.965 1.00 97.88 176 ARG A CA 1
ATOM 1435 C C . ARG A 1 176 ? -7.287 -1.783 7.247 1.00 97.88 176 ARG A C 1
ATOM 1437 O O . ARG A 1 176 ? -6.815 -0.780 7.768 1.00 97.88 176 ARG A O 1
ATOM 1444 N N . LEU A 1 177 ? -7.090 -3.015 7.710 1.00 98.50 177 LEU A N 1
ATOM 1445 C CA . LEU A 1 177 ? -6.301 -3.307 8.911 1.00 98.50 177 LEU A CA 1
ATOM 1446 C C . LEU A 1 177 ? -4.831 -2.890 8.752 1.00 98.50 177 LEU A C 1
ATOM 1448 O O . LEU A 1 177 ? -4.281 -2.246 9.638 1.00 98.50 177 LEU A O 1
ATOM 1452 N N . VAL A 1 178 ? -4.223 -3.162 7.592 1.00 98.31 178 VAL A N 1
ATOM 1453 C CA . VAL A 1 178 ? -2.846 -2.738 7.272 1.00 98.31 178 VAL A CA 1
ATOM 1454 C C . VAL A 1 178 ? -2.704 -1.214 7.274 1.00 98.31 178 VAL A C 1
ATOM 1456 O O . VAL A 1 178 ? -1.710 -0.685 7.763 1.00 98.31 178 VAL A O 1
ATOM 1459 N N . TRP A 1 179 ? -3.689 -0.489 6.737 1.00 97.81 179 TRP A N 1
ATOM 1460 C CA . TRP A 1 179 ? -3.702 0.974 6.811 1.00 97.81 179 TRP A CA 1
ATOM 1461 C C . TRP A 1 179 ? -3.850 1.464 8.253 1.00 97.81 179 TRP A C 1
ATOM 1463 O O . TRP A 1 179 ? -3.081 2.317 8.691 1.00 97.81 179 TRP A O 1
ATOM 1473 N N . LEU A 1 180 ? -4.815 0.901 8.985 1.00 98.25 180 LEU A N 1
ATOM 1474 C CA . LEU A 1 180 ? -5.100 1.237 10.377 1.00 98.25 180 LEU A CA 1
ATOM 1475 C C . LEU A 1 180 ? -3.863 1.044 11.257 1.00 98.25 180 LEU A C 1
ATOM 1477 O O . LEU A 1 180 ? -3.566 1.898 12.085 1.00 98.25 180 LEU A O 1
ATOM 1481 N N . SER A 1 181 ? -3.110 -0.035 11.048 1.00 98.12 181 SER A N 1
ATOM 1482 C CA . SER A 1 181 ? -1.906 -0.351 11.817 1.00 98.12 181 SER A CA 1
ATOM 1483 C C . SER A 1 181 ? -0.659 0.403 11.345 1.00 98.12 181 SER A C 1
ATOM 1485 O O . SER A 1 181 ? 0.358 0.392 12.033 1.00 98.12 181 SER A O 1
ATOM 1487 N N . GLY A 1 182 ? -0.707 1.032 10.169 1.00 97.75 182 GLY A N 1
ATOM 1488 C CA . GLY A 1 182 ? 0.450 1.636 9.520 1.00 97.75 182 GLY A CA 1
ATOM 1489 C C . GLY A 1 182 ? 0.928 2.954 10.151 1.00 97.75 182 GLY A C 1
ATOM 1490 O O . GLY A 1 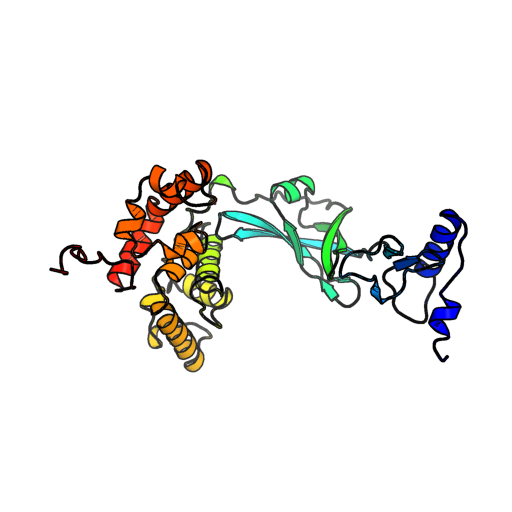182 ? 0.298 3.488 11.067 1.00 97.75 182 GLY A O 1
ATOM 1491 N N . PRO A 1 183 ? 2.024 3.534 9.620 1.00 95.12 183 PRO A N 1
ATOM 1492 C CA . PRO A 1 183 ? 2.624 4.765 10.150 1.00 95.12 183 PRO A CA 1
ATOM 1493 C C . PRO A 1 183 ? 1.680 5.976 10.148 1.00 95.12 183 PRO A C 1
ATOM 1495 O O . PRO A 1 183 ? 1.746 6.819 11.038 1.00 95.12 183 PRO A O 1
ATOM 1498 N N . GLN A 1 184 ? 0.787 6.039 9.154 1.00 93.38 184 GLN A N 1
ATOM 1499 C CA . GLN A 1 184 ? -0.212 7.103 8.991 1.00 93.38 184 GLN A CA 1
ATOM 1500 C C . GLN A 1 184 ? -1.516 6.837 9.770 1.00 93.38 184 GLN A C 1
ATOM 1502 O O . GLN A 1 184 ? -2.435 7.648 9.719 1.00 93.38 184 GLN A O 1
ATOM 1507 N N . GLY A 1 185 ? -1.612 5.696 10.458 1.00 95.81 185 GLY A N 1
ATOM 1508 C CA . GLY A 1 185 ? -2.730 5.333 11.324 1.00 95.81 185 GLY A CA 1
ATOM 1509 C C . GLY A 1 185 ? -2.293 5.286 12.788 1.00 95.81 185 GLY A C 1
ATOM 1510 O O . GLY A 1 185 ? -1.844 6.285 13.359 1.00 95.81 185 GLY A O 1
ATOM 1511 N N . LEU A 1 186 ? -2.408 4.103 13.390 1.00 98.12 186 LEU A N 1
ATOM 1512 C CA . LEU A 1 186 ? -2.151 3.851 14.810 1.00 98.12 186 LEU A CA 1
ATOM 1513 C C . LEU A 1 186 ? -0.707 3.438 15.134 1.00 98.12 186 LEU A C 1
ATOM 1515 O O . LEU A 1 186 ? -0.411 3.176 16.296 1.00 98.12 186 LEU A O 1
ATOM 1519 N N . MET A 1 187 ? 0.189 3.388 14.139 1.00 97.06 187 MET A N 1
ATOM 1520 C CA . MET A 1 187 ? 1.628 3.134 14.326 1.00 97.06 187 MET A CA 1
ATOM 1521 C C . MET A 1 187 ? 1.960 1.827 15.068 1.00 97.06 187 MET A C 1
ATOM 1523 O O . MET A 1 187 ? 2.813 1.795 15.953 1.00 97.06 187 MET A O 1
ATOM 1527 N N . MET A 1 188 ? 1.311 0.725 14.696 1.00 97.56 188 MET A N 1
ATOM 1528 C CA . MET A 1 188 ? 1.604 -0.591 15.265 1.00 97.56 188 MET A CA 1
ATOM 1529 C C . MET A 1 188 ? 2.854 -1.192 14.607 1.00 97.56 188 MET A C 1
ATOM 1531 O O . MET A 1 188 ? 2.794 -1.905 13.599 1.00 97.56 188 MET A O 1
ATOM 1535 N N . ASN A 1 189 ? 4.016 -0.906 15.183 1.00 94.25 189 ASN A N 1
ATOM 1536 C CA . ASN A 1 189 ? 5.305 -1.300 14.629 1.00 94.25 189 ASN A CA 1
ATOM 1537 C C . ASN A 1 189 ? 5.495 -2.825 14.651 1.00 94.25 189 ASN A C 1
ATOM 1539 O O . ASN A 1 189 ? 5.526 -3.469 15.701 1.00 94.25 189 ASN A O 1
ATOM 1543 N N . GLY A 1 190 ? 5.697 -3.414 13.472 1.00 91.44 190 GLY A N 1
ATOM 1544 C CA . GLY A 1 190 ? 5.873 -4.861 13.310 1.00 91.44 190 GLY A CA 1
ATOM 1545 C C . GLY A 1 190 ? 4.572 -5.654 13.154 1.00 91.44 190 GLY A C 1
ATOM 1546 O O . GLY A 1 190 ? 4.634 -6.877 13.050 1.00 91.44 190 GLY A O 1
ATOM 1547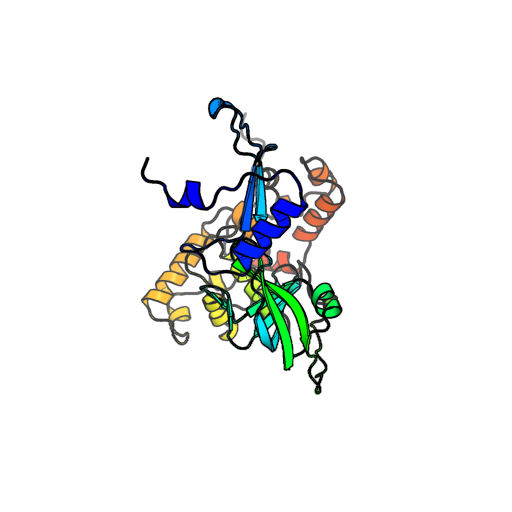 N N . VAL A 1 191 ? 3.411 -4.991 13.084 1.00 96.44 191 VAL A N 1
ATOM 1548 C CA . VAL A 1 191 ? 2.154 -5.630 12.666 1.00 96.44 191 VAL A CA 1
ATOM 1549 C C . VAL A 1 191 ? 2.028 -5.513 11.145 1.00 96.44 191 VAL A C 1
ATOM 1551 O O . VAL A 1 191 ? 1.807 -4.431 10.605 1.00 96.44 191 VAL A O 1
ATOM 1554 N N . SER A 1 192 ? 2.226 -6.629 10.441 1.00 95.81 192 SER A N 1
ATOM 1555 C CA . SER A 1 192 ? 2.303 -6.677 8.973 1.00 95.81 192 SER A CA 1
ATOM 1556 C C . SER A 1 192 ? 1.005 -7.174 8.320 1.00 95.81 192 SER A C 1
ATOM 1558 O O . SER A 1 192 ? 0.116 -7.686 9.000 1.00 95.81 192 SER A O 1
ATOM 1560 N N . GLU A 1 193 ? 0.910 -7.105 6.982 1.00 97.31 193 GLU A N 1
ATOM 1561 C CA . GLU A 1 193 ? -0.178 -7.765 6.229 1.00 97.31 193 GLU A CA 1
ATOM 1562 C C . GLU A 1 193 ? -0.265 -9.261 6.567 1.00 97.31 193 GLU A C 1
ATOM 1564 O O . GLU A 1 193 ? -1.368 -9.789 6.677 1.00 97.31 193 GLU A O 1
ATOM 1569 N N . ALA A 1 194 ? 0.870 -9.937 6.780 1.00 96.38 194 ALA A N 1
ATOM 1570 C CA . ALA A 1 194 ? 0.892 -11.347 7.163 1.00 96.38 194 ALA A CA 1
ATOM 1571 C C . ALA A 1 194 ? 0.294 -11.570 8.561 1.00 96.38 194 ALA A C 1
ATOM 1573 O O . ALA A 1 194 ? -0.500 -12.491 8.741 1.00 96.38 194 ALA A O 1
ATOM 1574 N N . SER A 1 195 ? 0.602 -10.688 9.520 1.00 96.50 195 SER A N 1
ATOM 1575 C CA . SER A 1 195 ? 0.018 -10.718 10.867 1.00 96.50 195 SER A CA 1
ATOM 1576 C C . SER A 1 195 ? -1.504 -10.555 10.809 1.00 96.50 195 SER A C 1
ATOM 1578 O O . SER A 1 195 ? -2.236 -11.352 11.389 1.00 96.50 195 SER A O 1
ATOM 1580 N N . TRP A 1 196 ? -1.992 -9.561 10.059 1.00 98.00 196 TRP A N 1
ATOM 1581 C CA . TRP A 1 196 ? -3.430 -9.338 9.897 1.00 98.00 196 TRP A CA 1
ATOM 1582 C C . TRP A 1 196 ? -4.121 -10.468 9.161 1.00 98.00 196 TRP A C 1
ATOM 1584 O O . TRP A 1 196 ? -5.201 -10.884 9.566 1.00 98.00 196 TRP A O 1
ATOM 1594 N N . ARG A 1 197 ? -3.496 -10.984 8.100 1.00 97.31 197 ARG A N 1
ATOM 1595 C CA . ARG A 1 197 ? -4.000 -12.141 7.374 1.00 97.31 197 ARG A CA 1
ATOM 1596 C C . ARG A 1 197 ? -4.210 -13.289 8.347 1.00 97.31 197 ARG A C 1
ATOM 1598 O O . ARG A 1 197 ? -5.354 -13.676 8.511 1.00 97.31 197 ARG A O 1
ATOM 1605 N N . MET A 1 198 ? -3.169 -13.727 9.052 1.00 96.81 198 MET A N 1
ATOM 1606 C CA . MET A 1 198 ? -3.228 -14.799 10.054 1.00 96.81 198 MET A CA 1
ATOM 1607 C C . MET A 1 198 ? -4.369 -14.598 11.068 1.00 96.81 198 MET A C 1
ATOM 1609 O O . MET A 1 198 ? -5.197 -15.491 11.239 1.00 96.81 198 MET A O 1
ATOM 1613 N N . LEU A 1 199 ? -4.493 -13.408 11.668 1.00 97.62 199 LEU A N 1
ATOM 1614 C CA . LEU A 1 199 ? -5.580 -13.104 12.610 1.00 97.62 199 LEU A CA 1
ATOM 1615 C C . LEU A 1 199 ? -6.979 -13.239 11.988 1.00 97.62 199 LEU A C 1
ATOM 1617 O O . LEU A 1 199 ? -7.901 -13.737 12.634 1.00 97.62 199 LEU A O 1
ATOM 1621 N N . VAL A 1 200 ? -7.139 -12.819 10.734 1.00 97.69 200 VAL A N 1
ATOM 1622 C CA . VAL A 1 200 ? -8.399 -12.936 9.991 1.00 97.69 200 VAL A CA 1
ATOM 1623 C C . VAL A 1 200 ? -8.670 -14.381 9.560 1.00 97.69 200 VAL A C 1
ATOM 1625 O O . VAL A 1 200 ? -9.809 -14.829 9.659 1.00 97.69 200 VAL A O 1
ATOM 1628 N N . GLU A 1 201 ? -7.658 -15.133 9.106 1.00 95.50 201 GLU A N 1
ATOM 1629 C CA . GLU A 1 201 ? -7.825 -16.528 8.649 1.00 95.50 201 GLU A CA 1
ATOM 1630 C C . GLU A 1 201 ? -8.271 -17.440 9.791 1.00 95.50 201 GLU A C 1
ATOM 1632 O O . GLU A 1 201 ? -9.134 -18.289 9.597 1.00 95.50 201 GLU A O 1
ATOM 1637 N N . HIS A 1 202 ? -7.736 -17.212 10.991 1.00 96.31 202 HIS A N 1
ATOM 1638 C CA . HIS A 1 202 ? -8.093 -17.958 12.196 1.00 96.31 202 HIS A CA 1
ATOM 1639 C C . HIS A 1 202 ? -9.291 -17.362 12.951 1.00 96.31 202 HIS A C 1
ATOM 1641 O O . HIS A 1 202 ? -9.552 -17.731 14.094 1.00 96.31 202 HIS A O 1
ATOM 1647 N N . GLY A 1 203 ? -10.016 -16.416 12.343 1.00 95.50 203 GLY A N 1
ATOM 1648 C CA . GLY A 1 203 ? -11.250 -15.863 12.901 1.00 95.50 203 GLY A CA 1
ATOM 1649 C C . GLY A 1 203 ? -11.077 -15.074 14.202 1.00 95.50 203 GLY A C 1
ATOM 1650 O O . GLY A 1 203 ? -12.065 -14.862 14.903 1.00 95.50 203 GLY A O 1
ATOM 1651 N N . ARG A 1 204 ? -9.855 -14.633 14.532 1.00 96.69 204 ARG A N 1
ATOM 1652 C CA . ARG A 1 204 ? -9.569 -13.774 15.696 1.00 96.69 204 ARG A CA 1
ATOM 1653 C C . ARG A 1 204 ? -9.957 -12.317 15.456 1.00 96.69 204 ARG A C 1
ATOM 1655 O O . ARG A 1 204 ? -10.183 -11.593 16.414 1.00 96.69 204 ARG A O 1
ATOM 1662 N N . VAL A 1 205 ? -10.023 -11.898 14.191 1.00 97.62 205 VAL A N 1
ATOM 1663 C CA . VAL A 1 205 ? -10.444 -10.554 13.777 1.00 97.62 205 VAL A CA 1
ATOM 1664 C C . VAL A 1 205 ? -11.489 -10.680 12.671 1.00 97.62 205 VAL A C 1
ATOM 1666 O O . VAL A 1 205 ? -11.179 -11.093 11.551 1.00 97.62 205 VAL A O 1
ATOM 1669 N N . LYS A 1 206 ? -12.735 -10.337 12.992 1.00 96.69 206 LYS A N 1
ATOM 1670 C CA . LYS A 1 206 ? -13.911 -10.367 12.108 1.00 96.69 206 LYS A CA 1
ATOM 1671 C C . LYS A 1 206 ? -14.475 -8.964 11.866 1.00 96.69 206 LYS A C 1
ATOM 1673 O O . LYS A 1 206 ? -15.100 -8.729 10.834 1.00 96.69 206 LYS A O 1
ATOM 1678 N N . GLU A 1 207 ? -14.188 -8.024 12.756 1.00 96.38 207 GLU A N 1
ATOM 1679 C CA . GLU A 1 207 ? -14.461 -6.597 12.611 1.00 96.38 207 GLU A CA 1
ATOM 1680 C C . GLU A 1 207 ? -13.193 -5.756 12.810 1.00 96.38 207 GLU A C 1
ATOM 1682 O O . GLU A 1 207 ? -12.165 -6.226 13.297 1.00 96.38 207 GLU A O 1
ATOM 1687 N N . LEU A 1 208 ? -13.245 -4.483 12.406 1.00 95.50 208 LEU A N 1
ATOM 1688 C CA . LEU A 1 208 ? -12.074 -3.596 12.365 1.00 95.50 208 LEU A CA 1
ATOM 1689 C C . LEU A 1 208 ? -11.424 -3.339 13.738 1.00 95.50 208 LEU A C 1
ATOM 1691 O O . LEU A 1 208 ? -10.277 -2.895 13.789 1.00 95.50 208 LEU A O 1
ATOM 1695 N N . ALA A 1 209 ? -12.173 -3.562 14.820 1.00 96.19 209 ALA A N 1
ATOM 1696 C CA . ALA A 1 209 ? -11.807 -3.231 16.193 1.00 96.19 209 ALA A CA 1
ATOM 1697 C C . ALA A 1 209 ? -11.613 -4.467 17.095 1.00 96.19 209 ALA A C 1
ATOM 1699 O O . ALA A 1 209 ? -11.183 -4.307 18.232 1.00 96.19 209 ALA A O 1
ATOM 1700 N N . ASP A 1 210 ? -11.848 -5.690 16.602 1.00 97.06 210 ASP A N 1
ATOM 1701 C CA . ASP A 1 210 ? -11.765 -6.925 17.411 1.00 97.06 210 ASP A CA 1
ATOM 1702 C C . ASP A 1 210 ? -10.385 -7.151 18.038 1.00 97.06 210 ASP A C 1
ATOM 1704 O O . ASP A 1 210 ? -10.249 -7.753 19.099 1.00 97.06 210 ASP A O 1
ATOM 1708 N N . TRP A 1 211 ? -9.332 -6.635 17.402 1.00 97.44 211 TRP A N 1
ATOM 1709 C CA . TRP A 1 211 ? -7.971 -6.736 17.923 1.00 97.44 211 TRP A CA 1
ATOM 1710 C C . TRP A 1 211 ? -7.789 -6.037 19.280 1.00 97.44 211 TRP A C 1
ATOM 1712 O O . TRP A 1 211 ? -6.849 -6.363 20.002 1.00 97.44 211 TRP A O 1
ATOM 1722 N N . LEU A 1 212 ? -8.689 -5.119 19.655 1.00 97.25 212 LEU A N 1
ATOM 1723 C CA . LEU A 1 212 ? -8.661 -4.414 20.938 1.00 97.25 212 LEU A CA 1
ATOM 1724 C C . LEU A 1 212 ? -8.824 -5.342 22.141 1.00 97.25 212 LEU A C 1
ATOM 1726 O O . LEU A 1 212 ? -8.320 -5.019 23.217 1.00 97.25 212 LEU A O 1
ATOM 1730 N N . THR A 1 213 ? -9.511 -6.471 21.968 1.00 96.12 213 THR A N 1
ATOM 1731 C CA . THR A 1 213 ? -9.811 -7.425 23.043 1.00 96.12 213 THR A CA 1
ATOM 1732 C C . THR A 1 213 ? -8.907 -8.656 23.013 1.00 96.12 213 THR A C 1
ATOM 1734 O O . THR A 1 213 ? -9.062 -9.548 23.843 1.00 96.12 213 THR A O 1
ATOM 1737 N N . LEU A 1 214 ? -7.966 -8.741 22.065 1.00 97.25 214 LEU A N 1
ATOM 1738 C CA . LEU A 1 214 ? -7.062 -9.885 21.960 1.00 97.25 214 LEU A CA 1
ATOM 1739 C C . LEU A 1 214 ? -6.022 -9.873 23.081 1.00 97.25 214 LEU A C 1
ATOM 1741 O O . LEU A 1 214 ? -5.250 -8.921 23.227 1.00 97.25 214 LEU A O 1
ATOM 1745 N N . THR A 1 215 ? -5.960 -10.978 23.821 1.00 97.12 215 THR A N 1
ATOM 1746 C CA . THR A 1 215 ? -4.972 -11.209 24.879 1.00 97.12 215 THR A CA 1
ATOM 1747 C C . THR A 1 215 ? -3.751 -11.973 24.353 1.00 97.12 215 THR A C 1
ATOM 1749 O O . THR A 1 215 ? -3.851 -12.663 23.327 1.00 97.12 215 THR A O 1
ATOM 1752 N N . PRO A 1 216 ? -2.595 -11.911 25.040 1.00 97.44 216 PRO A N 1
ATOM 1753 C CA . PRO A 1 216 ? -1.442 -12.746 24.710 1.00 97.44 216 PRO A CA 1
ATOM 1754 C C . PRO A 1 216 ? -1.791 -14.240 24.657 1.00 97.44 216 PRO A C 1
ATOM 1756 O O . PRO A 1 216 ? -1.335 -14.943 23.763 1.00 97.44 216 PRO A O 1
ATOM 1759 N N . GLU A 1 217 ? -2.642 -14.730 25.558 1.00 96.38 217 GLU A N 1
ATOM 1760 C CA . GLU A 1 217 ? -3.112 -16.123 25.618 1.00 96.38 217 GLU A CA 1
ATOM 1761 C C . GLU A 1 217 ? -3.829 -16.501 24.322 1.00 96.38 217 GLU A C 1
ATOM 1763 O O . GLU A 1 217 ? -3.472 -17.487 23.681 1.00 96.38 217 GLU A O 1
ATOM 1768 N N . SER A 1 218 ? -4.784 -15.674 23.881 1.00 95.75 218 SER A N 1
ATOM 1769 C CA . SER A 1 218 ? -5.510 -15.897 22.628 1.00 95.75 218 SER A CA 1
ATOM 1770 C C . SER A 1 218 ? -4.571 -15.901 21.421 1.00 95.75 218 SER A C 1
ATOM 1772 O O . SER A 1 218 ? -4.762 -16.689 20.495 1.00 95.75 218 SER A O 1
ATOM 1774 N N . LEU A 1 219 ? -3.568 -15.023 21.403 1.00 96.81 219 LEU A N 1
ATOM 1775 C CA . LEU A 1 219 ? -2.616 -14.922 20.296 1.00 96.81 219 LEU A CA 1
ATOM 1776 C C . LEU A 1 219 ? -1.692 -16.143 20.207 1.00 96.81 219 LEU A C 1
ATOM 1778 O O . LEU A 1 219 ? -1.397 -16.589 19.103 1.00 96.81 219 LEU A O 1
ATOM 1782 N N . ARG A 1 220 ? -1.287 -16.720 21.344 1.00 96.19 220 ARG A N 1
ATOM 1783 C CA . ARG A 1 220 ? -0.418 -17.912 21.408 1.00 96.19 220 ARG A CA 1
ATOM 1784 C C . ARG A 1 220 ? -1.056 -19.181 20.860 1.00 96.19 220 ARG A C 1
ATOM 1786 O O . ARG A 1 220 ? -0.353 -20.096 20.457 1.00 96.19 220 ARG A O 1
ATOM 1793 N N . THR A 1 221 ? -2.384 -19.236 20.809 1.00 94.81 221 THR A N 1
ATOM 1794 C CA . THR A 1 221 ? -3.094 -20.372 20.196 1.00 94.81 221 THR A CA 1
ATOM 1795 C C . THR A 1 221 ? -2.949 -20.431 18.671 1.00 94.81 221 THR A C 1
ATOM 1797 O O . THR A 1 221 ? -3.397 -21.395 18.053 1.00 94.81 221 THR A O 1
ATOM 1800 N N . LEU A 1 222 ? -2.381 -19.395 18.043 1.00 94.94 222 LEU A N 1
ATOM 1801 C CA . LEU A 1 222 ? -2.251 -19.312 16.594 1.00 94.94 222 LEU A CA 1
ATOM 1802 C C . LEU A 1 222 ? -1.001 -20.055 16.102 1.00 94.94 222 LEU A C 1
ATOM 1804 O O . LEU A 1 222 ? 0.078 -19.887 16.677 1.00 94.94 222 LEU A O 1
ATOM 1808 N N . PRO A 1 223 ? -1.102 -20.825 15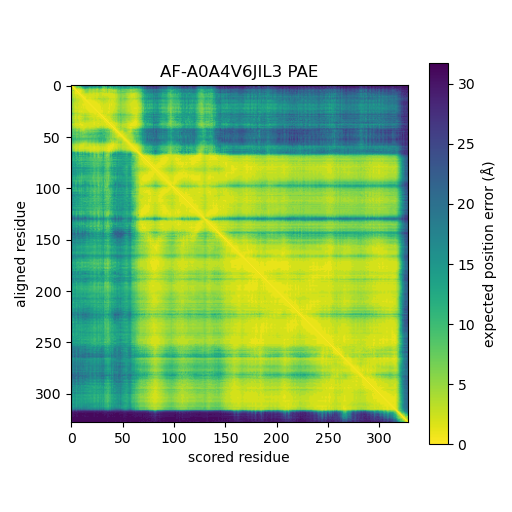.002 1.00 91.62 223 PRO A N 1
ATOM 1809 C CA . PRO A 1 223 ? 0.047 -21.510 14.423 1.00 91.62 223 PRO A CA 1
ATOM 1810 C C . PRO A 1 223 ? 1.188 -20.543 14.091 1.00 91.62 223 PRO A C 1
ATOM 1812 O O . PRO A 1 223 ? 0.985 -19.518 13.439 1.00 91.62 223 PRO A O 1
ATOM 1815 N N . GLY A 1 224 ? 2.401 -20.879 14.534 1.00 89.06 224 GLY A N 1
ATOM 1816 C CA . GLY A 1 224 ? 3.597 -20.070 14.290 1.00 89.06 224 GLY A CA 1
ATOM 1817 C C . GLY A 1 224 ? 3.733 -18.824 15.172 1.00 89.06 224 GLY A C 1
ATOM 1818 O O . GLY A 1 224 ? 4.666 -18.056 14.953 1.00 89.06 224 GLY A O 1
ATOM 1819 N N . VAL A 1 225 ? 2.857 -18.621 16.167 1.00 93.62 225 VAL A N 1
ATOM 1820 C CA . VAL A 1 225 ? 2.944 -17.501 17.119 1.00 93.62 225 VAL A CA 1
ATOM 1821 C C . VAL A 1 225 ? 3.475 -17.980 18.470 1.00 93.62 225 VAL A C 1
ATOM 1823 O O . VAL A 1 225 ? 2.737 -18.502 19.299 1.00 93.62 225 VAL A O 1
ATOM 1826 N N . GLY A 1 226 ? 4.769 -17.763 18.716 1.00 94.38 226 GLY A N 1
ATOM 1827 C CA . GLY A 1 226 ? 5.385 -18.021 20.025 1.00 94.38 226 GLY A CA 1
ATOM 1828 C C . GLY A 1 226 ? 5.092 -16.930 21.067 1.00 94.38 226 GLY A C 1
ATOM 1829 O O . GLY A 1 226 ? 4.657 -15.827 20.720 1.00 94.38 226 GLY A O 1
ATOM 1830 N N . ASP A 1 227 ? 5.414 -17.193 22.341 1.00 95.38 227 ASP A N 1
ATOM 1831 C CA . ASP A 1 227 ? 5.140 -16.285 23.474 1.00 95.38 227 ASP A CA 1
ATOM 1832 C C . ASP A 1 227 ? 5.631 -14.850 23.234 1.00 95.38 227 ASP A C 1
ATOM 1834 O O . ASP A 1 227 ? 4.873 -13.888 23.376 1.00 95.38 227 ASP A O 1
ATOM 1838 N N . LYS A 1 228 ? 6.888 -14.695 22.795 1.00 95.50 228 LYS A N 1
ATOM 1839 C CA . LYS A 1 228 ? 7.490 -13.378 22.525 1.00 95.50 228 LYS A CA 1
ATOM 1840 C C . LYS A 1 228 ? 6.736 -12.607 21.440 1.00 95.50 228 LYS A C 1
ATOM 1842 O O . LYS A 1 228 ? 6.583 -11.390 21.534 1.00 95.50 228 LYS A O 1
ATOM 1847 N N . GLN A 1 229 ? 6.264 -13.296 20.401 1.00 94.94 229 GLN A N 1
ATOM 1848 C CA . GLN A 1 229 ? 5.528 -12.657 19.313 1.00 94.94 229 GLN A CA 1
ATOM 1849 C C . GLN A 1 229 ? 4.127 -12.244 19.763 1.00 94.94 229 GLN A C 1
ATOM 1851 O O . GLN A 1 229 ? 3.706 -11.128 19.461 1.00 94.94 229 GLN A O 1
ATOM 1856 N N . ALA A 1 230 ? 3.434 -13.100 20.517 1.00 97.06 230 ALA A N 1
ATOM 1857 C CA . ALA A 1 230 ? 2.132 -12.783 21.095 1.00 97.06 230 ALA A CA 1
ATOM 1858 C C . ALA A 1 230 ? 2.202 -11.558 22.019 1.00 97.06 230 ALA A C 1
ATOM 1860 O O . ALA A 1 230 ? 1.415 -10.624 21.862 1.00 97.06 230 ALA A O 1
ATOM 1861 N N . GLN A 1 231 ? 3.189 -11.517 22.920 1.00 97.31 231 GLN A N 1
ATOM 1862 C CA . GLN A 1 231 ? 3.427 -10.369 23.799 1.00 97.31 231 GLN A CA 1
ATOM 1863 C C . GLN A 1 231 ? 3.729 -9.098 23.002 1.00 97.31 231 GLN A C 1
ATOM 1865 O O . GLN A 1 231 ? 3.131 -8.055 23.262 1.00 97.31 231 GLN A O 1
ATOM 1870 N N . ARG A 1 232 ? 4.597 -9.182 21.984 1.00 96.88 232 ARG A N 1
ATOM 1871 C CA . ARG A 1 232 ? 4.922 -8.040 21.119 1.00 96.88 232 ARG A CA 1
ATOM 1872 C C . ARG A 1 232 ? 3.688 -7.499 20.396 1.00 96.88 232 ARG A C 1
ATOM 1874 O O . ARG A 1 232 ? 3.494 -6.287 20.369 1.00 96.88 232 ARG A O 1
ATOM 1881 N N . LEU A 1 233 ? 2.865 -8.369 19.807 1.00 97.06 233 LEU A N 1
ATOM 1882 C CA . LEU A 1 233 ? 1.627 -7.969 19.127 1.00 97.06 233 LEU A CA 1
ATOM 1883 C C . LEU A 1 233 ? 0.663 -7.287 20.100 1.00 97.06 233 LEU A C 1
ATOM 1885 O O . LEU A 1 233 ? 0.203 -6.179 19.830 1.00 97.06 233 LEU A O 1
ATOM 1889 N N . HIS A 1 234 ? 0.419 -7.909 21.254 1.00 98.00 234 HIS A N 1
ATOM 1890 C CA . HIS A 1 234 ? -0.462 -7.351 22.272 1.00 98.00 234 HIS A CA 1
ATOM 1891 C C . HIS A 1 234 ? 0.039 -5.992 22.787 1.00 98.00 234 HIS A C 1
ATOM 1893 O O . HIS A 1 234 ? -0.737 -5.044 22.884 1.00 98.00 234 HIS A O 1
ATOM 1899 N N . GLN A 1 235 ? 1.346 -5.839 23.022 1.00 97.94 235 GLN A N 1
ATOM 1900 C CA . GLN A 1 235 ? 1.937 -4.556 23.405 1.00 97.94 235 GLN A CA 1
ATOM 1901 C C . GLN A 1 235 ? 1.678 -3.472 22.348 1.00 97.94 235 GLN A C 1
ATOM 1903 O O . GLN A 1 235 ? 1.307 -2.353 22.701 1.00 97.94 235 GLN A O 1
ATOM 1908 N N . GLN A 1 236 ? 1.825 -3.788 21.056 1.00 98.06 236 GLN A N 1
ATOM 1909 C CA . GLN A 1 236 ? 1.504 -2.838 19.983 1.00 98.06 236 GLN A CA 1
ATOM 1910 C C . GLN A 1 236 ? 0.017 -2.469 19.966 1.00 98.06 236 GLN A C 1
ATOM 1912 O O . GLN A 1 236 ? -0.312 -1.303 19.752 1.00 98.06 236 GLN A O 1
ATOM 1917 N N . PHE A 1 237 ? -0.883 -3.413 20.250 1.00 98.12 237 PHE A N 1
ATOM 1918 C CA . PHE A 1 237 ? -2.311 -3.123 20.388 1.00 98.12 237 PHE A CA 1
ATOM 1919 C C . PHE A 1 237 ? -2.590 -2.185 21.567 1.00 98.12 237 PHE A C 1
ATOM 1921 O O . PHE A 1 237 ? -3.319 -1.208 21.408 1.00 98.12 237 PHE A O 1
ATOM 1928 N N . MET A 1 238 ? -1.955 -2.399 22.720 1.00 97.56 238 MET A N 1
ATOM 1929 C CA . MET A 1 238 ? -2.110 -1.519 23.884 1.00 97.56 238 MET A CA 1
ATOM 1930 C C . MET A 1 238 ? -1.558 -0.108 23.643 1.00 97.56 238 MET A C 1
ATOM 1932 O O . MET A 1 238 ? -2.160 0.870 24.085 1.00 97.56 238 MET A O 1
ATOM 1936 N N . LEU A 1 239 ? -0.452 0.027 22.907 1.00 97.75 239 LEU A N 1
ATOM 1937 C CA . LEU A 1 239 ? 0.067 1.335 22.493 1.00 97.75 239 LEU A CA 1
ATOM 1938 C C . LEU A 1 239 ? -0.870 2.027 21.494 1.00 97.75 239 LEU A C 1
ATOM 1940 O O . LEU A 1 239 ? -1.132 3.222 21.624 1.00 97.75 239 LEU A O 1
ATOM 1944 N N . ALA A 1 240 ? -1.420 1.281 20.534 1.00 97.94 240 ALA A N 1
ATOM 1945 C CA . ALA A 1 240 ? -2.389 1.799 19.572 1.00 97.94 240 ALA A CA 1
ATOM 1946 C C . ALA A 1 240 ? -3.682 2.292 20.242 1.00 97.94 240 ALA A C 1
ATOM 1948 O O . ALA A 1 240 ? -4.227 3.318 19.839 1.00 97.94 240 ALA A O 1
ATOM 1949 N N . ARG A 1 241 ? -4.141 1.618 21.308 1.00 97.50 241 ARG A N 1
ATOM 1950 C CA . ARG A 1 241 ? -5.297 2.049 22.119 1.00 97.50 241 ARG A CA 1
ATOM 1951 C C . ARG A 1 241 ? -5.149 3.458 22.683 1.00 97.50 241 ARG A C 1
ATOM 1953 O O . ARG A 1 241 ? -6.145 4.160 22.801 1.00 97.50 241 ARG A O 1
ATOM 1960 N N . ARG A 1 242 ? -3.922 3.863 23.016 1.00 96.38 242 ARG A N 1
ATOM 1961 C CA . ARG A 1 242 ? -3.607 5.167 23.621 1.00 96.38 242 ARG A CA 1
ATOM 1962 C C . ARG A 1 242 ? -3.398 6.284 22.596 1.00 96.38 242 ARG A C 1
ATOM 1964 O O . ARG A 1 242 ? -3.088 7.405 22.985 1.00 96.38 242 ARG A O 1
ATOM 1971 N N . GLN A 1 243 ? -3.518 5.997 21.299 1.00 97.19 243 GLN A N 1
ATOM 1972 C CA . GLN A 1 243 ? -3.366 7.023 20.270 1.00 97.19 243 GLN A CA 1
ATOM 1973 C C . GLN A 1 243 ? -4.504 8.056 20.353 1.00 97.19 243 GLN A C 1
ATOM 1975 O O . GLN A 1 243 ? -5.644 7.678 20.632 1.00 97.19 243 GLN A O 1
ATOM 1980 N N . PRO A 1 244 ? -4.221 9.343 20.080 1.00 95.44 244 PRO A N 1
ATOM 1981 C CA . PRO A 1 244 ? -5.218 10.407 20.100 1.00 95.44 244 PRO A CA 1
ATOM 1982 C C . PRO A 1 244 ? -6.334 10.183 19.074 1.00 95.44 244 PRO A C 1
ATOM 1984 O O . PRO A 1 244 ? -6.140 9.546 18.032 1.00 95.44 244 PRO A O 1
ATOM 1987 N N . PHE A 1 245 ? -7.496 10.774 19.344 1.00 96.12 245 PHE A N 1
ATOM 1988 C CA . PHE A 1 245 ? -8.700 10.667 18.519 1.00 96.12 245 PHE A CA 1
ATOM 1989 C C . PHE A 1 245 ? -8.453 10.992 17.035 1.00 96.12 245 PHE A C 1
ATOM 1991 O O . PHE A 1 245 ? -8.903 10.270 16.144 1.00 96.12 245 PHE A O 1
ATOM 1998 N N . GLN A 1 246 ? -7.658 12.022 16.745 1.00 95.62 246 GLN A N 1
ATOM 1999 C CA . GLN A 1 246 ? -7.328 12.436 15.379 1.00 95.62 246 GLN A CA 1
ATOM 2000 C C . GLN A 1 246 ? -6.602 11.327 14.599 1.00 95.62 246 GLN A C 1
ATOM 2002 O O . GLN A 1 246 ? -6.870 11.113 13.415 1.00 95.62 246 GLN A O 1
ATOM 2007 N N . ARG A 1 247 ? -5.721 10.562 15.259 1.00 95.69 247 ARG A N 1
ATOM 2008 C CA . ARG A 1 247 ? -5.059 9.404 14.637 1.00 95.69 247 ARG A CA 1
ATOM 2009 C C . ARG A 1 247 ? -6.028 8.263 14.392 1.00 95.69 247 ARG A C 1
ATOM 2011 O O . ARG A 1 247 ? -5.927 7.606 13.359 1.00 95.69 247 ARG A O 1
ATOM 2018 N N . TRP A 1 248 ? -6.990 8.054 15.284 1.00 97.38 248 TRP A N 1
ATOM 2019 C CA . TRP A 1 248 ? -8.072 7.106 15.041 1.00 97.38 248 TRP A CA 1
ATOM 2020 C C . TRP A 1 248 ? -8.914 7.494 13.825 1.00 97.38 248 TRP A C 1
ATOM 2022 O O . TRP A 1 248 ? -9.186 6.634 12.990 1.00 97.38 248 TRP A O 1
ATOM 2032 N N . LEU A 1 249 ? -9.252 8.774 13.643 1.00 96.62 249 LEU A N 1
ATOM 2033 C CA . LEU A 1 249 ? -9.944 9.237 12.434 1.00 96.62 249 LEU A CA 1
ATOM 2034 C C . LEU A 1 249 ? -9.137 8.943 11.160 1.00 96.62 249 LEU A C 1
ATOM 2036 O O . LEU A 1 249 ? -9.685 8.400 10.195 1.00 96.62 249 LEU A O 1
ATOM 2040 N N . LEU A 1 250 ? -7.831 9.224 11.162 1.00 95.88 250 LEU A N 1
ATOM 2041 C CA . LEU A 1 250 ? -6.935 8.882 10.050 1.00 95.88 250 LEU A CA 1
ATOM 2042 C C . LEU A 1 250 ? -6.866 7.367 9.797 1.00 95.88 250 LEU A C 1
ATOM 2044 O O . LEU A 1 250 ? -6.953 6.918 8.649 1.00 95.88 250 LEU A O 1
ATOM 2048 N N . ALA A 1 251 ? -6.774 6.566 10.858 1.00 96.75 251 ALA A N 1
ATOM 2049 C CA . ALA A 1 251 ? -6.724 5.109 10.794 1.00 96.75 251 ALA A CA 1
ATOM 2050 C C . ALA A 1 251 ? -8.030 4.494 10.259 1.00 96.75 251 ALA A C 1
ATOM 2052 O O . ALA A 1 251 ? -7.992 3.532 9.489 1.00 96.75 251 ALA A O 1
ATOM 2053 N N . LEU A 1 252 ? -9.184 5.086 10.584 1.00 96.06 252 LEU A N 1
ATOM 2054 C CA . LEU A 1 252 ? -10.488 4.736 10.004 1.00 96.06 252 LEU A CA 1
ATOM 2055 C C . LEU A 1 252 ? -10.649 5.241 8.560 1.00 96.06 252 LEU A C 1
ATOM 2057 O O . LEU A 1 252 ? -11.526 4.778 7.825 1.00 96.06 252 LEU A O 1
ATOM 2061 N N . GLY A 1 253 ? -9.765 6.138 8.119 1.00 94.38 253 GLY A N 1
ATOM 2062 C CA . GLY A 1 253 ? -9.687 6.620 6.749 1.00 94.38 253 GLY A CA 1
ATOM 2063 C C . GLY A 1 253 ? -10.471 7.897 6.477 1.00 94.38 253 GLY A C 1
ATOM 2064 O O . GLY A 1 253 ? -10.896 8.077 5.334 1.00 94.38 253 GLY A O 1
ATOM 2065 N N . ALA A 1 254 ? -10.677 8.743 7.488 1.00 93.62 254 ALA A N 1
ATOM 2066 C CA . ALA A 1 254 ? -11.337 10.033 7.332 1.00 93.62 254 ALA A CA 1
ATOM 2067 C C . ALA A 1 254 ? -10.580 10.916 6.316 1.00 93.62 254 ALA A C 1
ATOM 2069 O O . ALA A 1 254 ? -9.357 11.044 6.418 1.00 93.62 254 ALA A O 1
ATOM 2070 N N . PRO A 1 255 ? -11.266 11.546 5.341 1.00 90.62 255 PRO A N 1
ATOM 2071 C CA . PRO A 1 255 ? -10.628 12.373 4.311 1.00 90.62 255 PRO A CA 1
ATOM 2072 C C . PRO A 1 255 ? -10.311 13.806 4.798 1.00 90.62 255 PRO A C 1
ATOM 2074 O O . PRO A 1 255 ? -10.520 14.788 4.077 1.00 90.62 255 PRO A O 1
ATOM 2077 N N . LEU A 1 256 ? -9.802 13.928 6.025 1.00 90.69 256 LEU A N 1
ATOM 2078 C CA . LEU A 1 256 ? -9.485 15.195 6.688 1.00 90.69 256 LEU A CA 1
ATOM 2079 C C . LEU A 1 256 ? -8.030 15.612 6.421 1.00 90.69 256 LEU A C 1
ATOM 2081 O O . LEU A 1 256 ? -7.135 14.768 6.369 1.00 90.69 256 LEU A O 1
ATOM 2085 N N . SER A 1 257 ? -7.790 16.911 6.236 1.00 89.38 257 SER A N 1
ATOM 2086 C CA . SER A 1 257 ? -6.438 17.488 6.277 1.00 89.38 257 SER A CA 1
ATOM 2087 C C . SER A 1 257 ? -5.954 17.648 7.725 1.00 89.38 257 SER A C 1
ATOM 2089 O O . SER A 1 257 ? -6.737 17.530 8.667 1.00 89.38 257 SER A O 1
ATOM 2091 N N . ALA A 1 258 ? -4.663 17.940 7.914 1.00 87.31 258 ALA A N 1
ATOM 2092 C CA . ALA A 1 258 ? -4.095 18.189 9.241 1.00 87.31 258 ALA A CA 1
ATOM 2093 C C . ALA A 1 258 ? -4.796 19.350 9.975 1.00 87.31 258 ALA A C 1
ATOM 2095 O O . ALA A 1 258 ? -5.129 19.218 11.147 1.00 87.31 258 ALA A O 1
ATOM 2096 N N . GLU A 1 259 ? -5.089 20.444 9.268 1.00 86.62 259 GLU A N 1
ATOM 2097 C CA . GLU A 1 259 ? -5.815 21.601 9.813 1.00 86.62 259 GLU A CA 1
ATOM 2098 C C . GLU A 1 259 ? -7.231 21.221 10.267 1.00 86.62 259 GLU A C 1
ATOM 2100 O O . GLU A 1 259 ? -7.669 21.590 11.351 1.00 86.62 259 GLU A O 1
ATOM 2105 N N . GLN A 1 260 ? -7.933 20.415 9.468 1.00 89.88 260 GLN A N 1
ATOM 2106 C CA . GLN A 1 260 ? -9.300 19.983 9.772 1.00 89.88 260 GLN A CA 1
ATOM 2107 C C . GLN A 1 260 ? -9.336 19.004 10.950 1.00 89.88 260 GLN A C 1
ATOM 2109 O O . GLN A 1 260 ? -10.291 19.002 11.722 1.00 89.88 260 GLN A O 1
ATOM 2114 N N . LEU A 1 261 ? -8.290 18.183 11.108 1.00 89.88 261 LEU A N 1
ATOM 2115 C CA . LEU A 1 261 ? -8.137 17.282 12.251 1.00 89.88 261 LEU A CA 1
ATOM 2116 C C . LEU A 1 261 ? -7.931 18.031 13.571 1.00 89.88 261 LEU A C 1
ATOM 2118 O O . LEU A 1 261 ? -8.369 17.544 14.608 1.00 89.88 261 LEU A O 1
ATOM 2122 N N . ALA A 1 262 ? -7.283 19.197 13.549 1.00 87.19 262 ALA A N 1
ATOM 2123 C CA . ALA A 1 262 ? -7.071 19.990 14.758 1.00 87.19 262 ALA A CA 1
ATOM 2124 C C . ALA A 1 262 ? -8.392 20.519 15.343 1.00 87.19 262 ALA A C 1
ATOM 2126 O O . ALA A 1 262 ? -8.526 20.626 16.557 1.00 87.19 262 ALA A O 1
ATOM 2127 N N . GLY A 1 263 ? -9.380 20.800 14.486 1.00 84.75 263 GLY A N 1
ATOM 2128 C CA . GLY A 1 263 ? -10.693 21.310 14.890 1.00 84.75 263 GLY A CA 1
ATOM 2129 C C . GLY A 1 263 ? -11.715 20.247 15.309 1.00 84.75 263 GLY A C 1
ATOM 2130 O O . GLY A 1 263 ? -12.847 20.606 15.621 1.00 84.75 263 GLY A O 1
ATOM 2131 N N . VAL A 1 264 ? -11.365 18.955 15.291 1.00 88.56 264 VAL A N 1
ATOM 2132 C CA . VAL A 1 264 ? -12.269 17.868 15.707 1.00 88.56 264 VAL A CA 1
ATOM 2133 C C . VAL A 1 264 ? -11.819 17.265 17.033 1.00 88.56 264 VAL A C 1
ATOM 2135 O O . VAL A 1 264 ? -10.697 16.775 17.173 1.00 88.56 264 VAL A O 1
ATOM 2138 N N . THR A 1 265 ? -12.720 17.288 18.009 1.00 87.06 265 THR A N 1
ATOM 2139 C CA . THR A 1 265 ? -12.461 16.893 19.403 1.00 87.06 265 THR A CA 1
ATOM 2140 C C . THR A 1 265 ? -13.102 15.552 19.753 1.00 87.06 265 THR A C 1
ATOM 2142 O O . THR A 1 265 ? -12.481 14.748 20.441 1.00 87.06 265 THR A O 1
ATOM 2145 N N . GLY A 1 266 ? -14.279 15.255 19.190 1.00 94.06 266 GLY A N 1
ATOM 2146 C CA . GLY A 1 266 ? -14.992 14.005 19.447 1.00 94.06 266 GLY A CA 1
ATOM 2147 C C . GLY A 1 266 ? -15.890 13.548 18.297 1.00 94.06 266 GLY A C 1
ATOM 2148 O O . GLY A 1 266 ? -16.373 14.336 17.474 1.00 94.06 266 GLY A O 1
ATOM 2149 N N . TRP A 1 267 ? -16.141 12.241 18.229 1.00 95.38 267 TRP A N 1
ATOM 2150 C CA . TRP A 1 267 ? -16.932 11.590 17.180 1.00 95.38 267 TRP A CA 1
ATOM 2151 C C . TRP A 1 267 ? -18.377 12.098 17.137 1.00 95.38 267 TRP A C 1
ATOM 2153 O O . TRP A 1 267 ? -18.931 12.319 16.059 1.00 95.38 267 TRP A O 1
ATOM 2163 N N . GLN A 1 268 ? -18.991 12.298 18.303 1.00 93.31 268 GLN A N 1
ATOM 2164 C CA . GLN A 1 268 ? -20.411 12.639 18.442 1.00 93.31 268 GLN A CA 1
ATOM 2165 C C . GLN A 1 268 ? -20.718 14.059 17.971 1.00 93.31 268 GLN A C 1
ATOM 2167 O O . GLN A 1 268 ? -21.712 14.275 17.274 1.00 93.31 268 GLN A O 1
ATOM 2172 N N . GLN A 1 269 ? -19.836 15.007 18.286 1.00 91.81 269 GLN A N 1
ATOM 2173 C CA . GLN A 1 269 ? -19.905 16.366 17.762 1.00 91.81 269 GLN A CA 1
ATOM 2174 C C . GLN A 1 269 ? -19.620 16.368 16.256 1.00 91.81 269 GLN A C 1
ATOM 2176 O O . GLN A 1 269 ? -20.423 16.869 15.468 1.00 91.81 269 GLN A O 1
ATOM 2181 N N . THR A 1 270 ? -18.526 15.724 15.836 1.00 93.00 270 THR A N 1
ATOM 2182 C CA . THR A 1 270 ? -18.066 15.757 14.439 1.00 93.00 270 THR A CA 1
ATOM 2183 C C . THR A 1 270 ? -19.085 15.149 13.473 1.00 93.00 270 THR A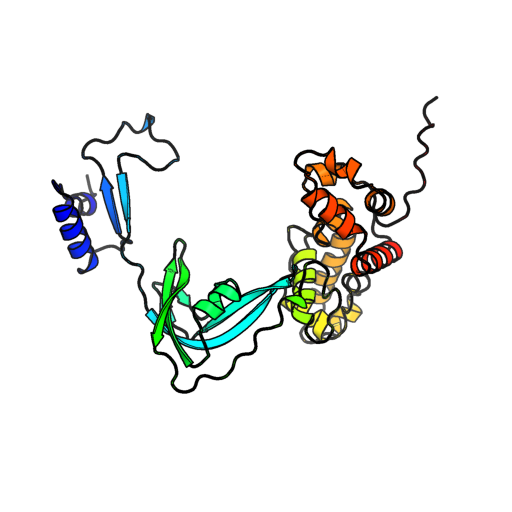 C 1
ATOM 2185 O O . THR A 1 270 ? -19.349 15.718 12.413 1.00 93.00 270 THR A O 1
ATOM 2188 N N . LYS A 1 271 ? -19.729 14.029 13.837 1.00 93.56 271 LYS A N 1
ATOM 2189 C CA . LYS A 1 271 ? -20.733 13.374 12.978 1.00 93.56 271 LYS A CA 1
ATOM 2190 C C . LYS A 1 271 ? -21.998 14.214 12.757 1.00 93.56 271 LYS A C 1
ATOM 2192 O O . LYS A 1 271 ? -22.744 13.943 11.815 1.00 93.56 271 LYS A O 1
ATOM 2197 N N . ARG A 1 272 ? -22.269 15.185 13.640 1.00 92.25 272 ARG A N 1
ATOM 2198 C CA . ARG A 1 272 ? -23.432 16.085 13.581 1.00 92.25 272 ARG A CA 1
ATOM 2199 C C . ARG A 1 272 ? -23.147 17.373 12.806 1.00 92.25 272 ARG A C 1
ATOM 2201 O O . ARG A 1 272 ? -24.093 18.096 12.506 1.00 92.25 272 ARG A O 1
ATOM 2208 N N . LEU A 1 273 ? -21.888 17.650 12.455 1.00 90.94 273 LEU A N 1
ATOM 2209 C CA . LEU A 1 273 ? -21.525 18.865 11.728 1.00 90.94 273 LEU A CA 1
ATOM 2210 C C . LEU A 1 273 ? -22.236 18.925 10.363 1.00 90.94 273 LEU A C 1
ATOM 2212 O O . LEU A 1 273 ? -22.086 18.003 9.550 1.00 90.94 273 LEU A O 1
ATOM 2216 N N . PRO A 1 274 ? -23.004 19.993 10.084 1.00 90.19 274 PRO A N 1
ATOM 2217 C CA . PRO A 1 274 ? -23.685 20.149 8.808 1.00 90.19 274 PRO A CA 1
ATOM 2218 C C . PRO A 1 274 ? -22.699 20.542 7.698 1.00 90.19 274 PRO A C 1
ATOM 2220 O O . PRO A 1 274 ? -21.633 21.104 7.947 1.00 90.19 274 PRO A O 1
ATOM 2223 N N . THR A 1 275 ? -23.078 20.283 6.443 1.00 92.50 275 THR A N 1
ATOM 2224 C CA . THR A 1 275 ? -22.235 20.508 5.253 1.00 92.50 275 THR A CA 1
ATOM 2225 C C . THR A 1 275 ? -21.654 21.925 5.175 1.00 92.50 275 THR A C 1
ATOM 2227 O O . THR A 1 275 ? -20.483 22.081 4.839 1.00 92.50 275 THR A O 1
ATOM 2230 N N . HIS A 1 276 ? -22.435 22.950 5.533 1.00 91.19 276 HIS A N 1
ATOM 2231 C CA . HIS A 1 276 ? -22.004 24.349 5.447 1.00 91.19 276 HIS A CA 1
ATOM 2232 C C . HIS A 1 276 ? -20.870 24.705 6.419 1.00 91.19 276 HIS A C 1
ATOM 2234 O O . HIS A 1 276 ? -20.094 25.613 6.138 1.00 91.19 276 HIS A O 1
ATOM 2240 N N . ILE A 1 277 ? -20.737 23.990 7.543 1.00 91.56 277 ILE A N 1
ATOM 2241 C CA . ILE A 1 277 ? -19.617 24.192 8.471 1.00 91.56 277 ILE A CA 1
ATOM 2242 C C . ILE A 1 277 ? -18.331 23.642 7.860 1.00 91.56 277 ILE A C 1
ATOM 2244 O O . ILE A 1 277 ? -17.299 24.306 7.911 1.00 91.56 277 ILE A O 1
ATOM 2248 N N . TRP A 1 278 ? -18.403 22.480 7.203 1.00 91.88 278 TRP A N 1
ATOM 2249 C CA . TRP A 1 278 ? -17.263 21.931 6.472 1.00 91.88 278 TRP A CA 1
ATOM 2250 C C . TRP A 1 278 ? -16.810 22.859 5.342 1.00 91.88 278 TRP A C 1
ATOM 2252 O O . TRP A 1 278 ? -15.616 23.086 5.205 1.00 91.88 278 TRP A O 1
ATOM 2262 N N . GLN A 1 279 ? -17.741 23.443 4.580 1.00 92.75 279 GLN A N 1
ATOM 2263 C CA . GLN A 1 279 ? -17.433 24.360 3.469 1.00 92.75 279 GLN A CA 1
ATOM 2264 C C . GLN A 1 279 ? -16.701 25.642 3.896 1.00 92.75 279 GLN A C 1
ATOM 2266 O O . GLN A 1 279 ? -15.996 26.238 3.089 1.00 92.75 279 GLN A O 1
ATOM 2271 N N . ARG A 1 280 ? -16.846 26.079 5.154 1.00 91.25 280 ARG A N 1
ATOM 2272 C CA . ARG A 1 280 ? -16.122 27.252 5.676 1.00 91.25 280 ARG A CA 1
ATOM 2273 C C . ARG A 1 280 ? -14.640 26.971 5.938 1.00 91.25 280 ARG A C 1
ATOM 2275 O O . ARG A 1 280 ? -13.878 27.909 6.147 1.00 91.25 280 ARG A O 1
ATOM 2282 N N . GLN A 1 281 ? -14.226 25.705 5.954 1.00 89.88 281 GLN A N 1
ATOM 2283 C CA . GLN A 1 281 ? -12.839 25.326 6.204 1.00 89.88 281 GLN A CA 1
ATOM 2284 C C . GLN A 1 281 ? -11.994 25.447 4.932 1.00 89.88 281 GLN A C 1
ATOM 2286 O O . GLN A 1 281 ? -12.438 25.126 3.826 1.00 89.88 281 GLN A O 1
ATOM 2291 N N . ALA A 1 282 ? -10.738 25.864 5.096 1.00 87.44 282 ALA A N 1
ATOM 2292 C CA . ALA A 1 282 ? -9.809 26.034 3.986 1.00 87.44 282 ALA A CA 1
ATOM 2293 C C . ALA A 1 282 ? -9.668 24.739 3.159 1.00 87.44 282 ALA A C 1
ATOM 2295 O O . ALA A 1 282 ? -9.514 23.633 3.686 1.00 87.44 282 ALA A O 1
ATOM 2296 N N . GLY A 1 283 ? -9.756 24.874 1.832 1.00 85.44 283 GLY A N 1
ATOM 2297 C CA . GLY A 1 283 ? -9.619 23.753 0.897 1.00 85.44 283 GLY A CA 1
ATOM 2298 C C . GLY A 1 283 ? -10.804 22.775 0.855 1.00 85.44 283 GLY A C 1
ATOM 2299 O O . GLY A 1 283 ? -10.673 21.696 0.263 1.00 85.44 283 GLY A O 1
ATOM 2300 N N . VAL A 1 284 ? -11.956 23.113 1.451 1.00 90.62 284 VAL A N 1
ATOM 2301 C CA . VAL A 1 284 ? -13.177 22.289 1.411 1.00 90.62 284 VAL A CA 1
ATOM 2302 C C . VAL A 1 284 ? -14.238 22.908 0.504 1.00 90.62 284 VAL A C 1
ATOM 2304 O O . VAL A 1 284 ? -15.052 23.716 0.927 1.00 90.62 284 VAL A O 1
ATOM 2307 N N . GLY A 1 285 ? -14.275 22.466 -0.752 1.00 91.00 285 GLY A N 1
ATOM 2308 C CA . GLY A 1 285 ? -15.416 22.722 -1.639 1.00 91.00 285 GLY A CA 1
ATOM 2309 C C . GLY A 1 285 ? -16.563 21.723 -1.439 1.00 91.00 285 GLY A C 1
ATOM 2310 O O . GLY A 1 285 ? -16.427 20.733 -0.712 1.00 91.00 285 GLY A O 1
ATOM 2311 N N . ASP A 1 286 ? -17.664 21.919 -2.166 1.00 92.19 286 ASP A N 1
ATOM 2312 C CA . ASP A 1 286 ? -18.910 21.137 -2.053 1.00 92.19 286 ASP A CA 1
ATOM 2313 C C . ASP A 1 286 ? -18.699 19.623 -2.095 1.00 92.19 286 ASP A C 1
ATOM 2315 O O . ASP A 1 286 ? -19.191 18.883 -1.243 1.00 92.19 286 ASP A O 1
ATOM 2319 N N . LYS A 1 287 ? -17.898 19.149 -3.058 1.00 91.12 287 LYS A N 1
ATOM 2320 C CA . LYS A 1 287 ? -17.599 17.718 -3.215 1.00 91.12 287 LYS A CA 1
ATOM 2321 C C . LYS A 1 287 ? -16.917 17.138 -1.977 1.00 91.12 287 LYS A C 1
ATOM 2323 O O . LYS A 1 287 ? -17.230 16.022 -1.568 1.00 91.12 287 LYS A O 1
ATOM 2328 N N . ARG A 1 288 ? -15.987 17.883 -1.376 1.00 91.69 288 ARG A N 1
ATOM 2329 C CA . ARG A 1 288 ? -15.22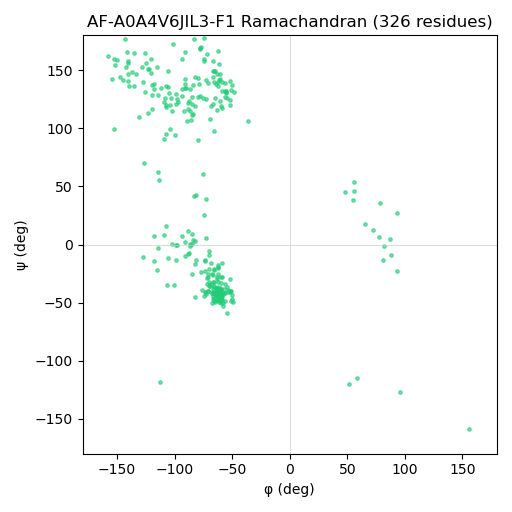9 17.425 -0.207 1.00 91.69 288 ARG A CA 1
ATOM 2330 C C . ARG A 1 288 ? -16.079 17.492 1.061 1.00 91.69 288 ARG A C 1
ATOM 2332 O O . ARG A 1 288 ? -16.047 16.551 1.848 1.00 91.69 288 ARG A O 1
ATOM 2339 N N . ALA A 1 289 ? -16.891 18.537 1.215 1.00 92.88 289 ALA A N 1
ATOM 2340 C CA . ALA A 1 289 ? -17.859 18.636 2.305 1.00 92.88 289 ALA A CA 1
ATOM 2341 C C . ALA A 1 289 ? -18.861 17.469 2.272 1.00 92.88 289 ALA A C 1
ATOM 2343 O O . ALA A 1 289 ? -19.074 16.803 3.286 1.00 92.88 289 ALA A O 1
ATOM 2344 N N . ALA A 1 290 ? -19.405 17.147 1.093 1.00 92.06 290 ALA A N 1
ATOM 2345 C CA . ALA A 1 290 ? -20.292 16.000 0.913 1.00 92.06 290 ALA A CA 1
ATOM 2346 C C . ALA A 1 290 ? -19.603 14.668 1.260 1.00 92.06 290 ALA A C 1
ATOM 2348 O O . ALA A 1 290 ? -20.202 13.825 1.923 1.00 92.06 290 ALA A O 1
ATOM 2349 N N . GLN A 1 291 ? -18.335 14.483 0.874 1.00 91.75 291 GLN A N 1
ATOM 2350 C CA . GLN A 1 291 ? -17.551 13.293 1.233 1.00 91.75 291 GLN A CA 1
ATOM 2351 C C . GLN A 1 291 ? -17.332 13.159 2.745 1.00 91.75 291 GLN A C 1
ATOM 2353 O O . GLN A 1 291 ? -17.425 12.050 3.273 1.00 91.75 291 GLN A O 1
ATOM 2358 N N . LEU A 1 292 ? -17.061 14.265 3.442 1.00 93.25 292 LEU A N 1
ATOM 2359 C CA . LEU A 1 292 ? -16.892 14.283 4.896 1.00 93.25 292 LEU A CA 1
ATOM 2360 C C . LEU A 1 292 ? -18.191 13.905 5.609 1.00 93.25 292 LEU A C 1
ATOM 2362 O O . LEU A 1 292 ? -18.201 12.984 6.424 1.00 93.25 292 LEU A O 1
ATOM 2366 N N . VAL A 1 293 ? -19.307 14.536 5.239 1.00 93.56 293 VAL A N 1
ATOM 2367 C CA . VAL A 1 293 ? -20.628 14.193 5.787 1.00 93.56 293 VAL A CA 1
ATOM 2368 C C . VAL A 1 293 ? -20.977 12.732 5.489 1.00 93.56 293 VAL A C 1
ATOM 2370 O O . VAL A 1 293 ? -21.412 12.003 6.383 1.00 93.56 293 VAL A O 1
ATOM 2373 N N . ALA A 1 294 ? -20.741 12.270 4.258 1.00 93.44 294 ALA A N 1
ATOM 2374 C CA . ALA A 1 294 ? -20.988 10.887 3.870 1.00 93.44 294 ALA A CA 1
ATOM 2375 C C . ALA A 1 294 ? -20.155 9.899 4.693 1.00 93.44 294 ALA A C 1
ATOM 2377 O O . ALA A 1 294 ? -20.697 8.867 5.075 1.00 93.44 294 ALA A O 1
ATOM 2378 N N . PHE A 1 295 ? -18.886 10.207 4.994 1.00 95.38 295 PHE A N 1
ATOM 2379 C CA . PHE A 1 295 ? -18.005 9.370 5.816 1.00 95.38 295 PHE A CA 1
ATOM 2380 C C . PHE A 1 295 ? -18.602 9.120 7.208 1.00 95.38 295 PHE A C 1
ATOM 2382 O O . PHE A 1 295 ? -18.785 7.967 7.598 1.00 95.38 295 PHE A O 1
ATOM 2389 N N . PHE A 1 296 ? -18.980 10.177 7.933 1.00 94.88 296 PHE A N 1
ATOM 2390 C CA . PHE A 1 296 ? -19.526 10.047 9.292 1.00 94.88 296 PHE A CA 1
ATOM 2391 C C . PHE A 1 296 ? -20.936 9.432 9.335 1.00 94.88 296 PHE A C 1
ATOM 2393 O O . PHE A 1 296 ? -21.354 8.884 10.359 1.00 94.88 296 PHE A O 1
ATOM 2400 N N . ARG A 1 297 ? -21.673 9.477 8.220 1.00 94.19 297 ARG A N 1
ATOM 2401 C CA . ARG A 1 297 ? -23.006 8.869 8.094 1.00 94.19 297 ARG A CA 1
ATOM 2402 C C . ARG A 1 297 ? -22.992 7.398 7.671 1.00 94.19 297 ARG A C 1
ATOM 2404 O O . ARG A 1 297 ? -24.048 6.775 7.692 1.00 94.19 297 ARG A O 1
ATOM 2411 N N . GLN A 1 298 ? -21.843 6.819 7.312 1.00 95.19 298 GLN A N 1
ATOM 2412 C CA . GLN A 1 298 ? -21.807 5.424 6.865 1.00 95.19 298 GLN A CA 1
ATOM 2413 C C . GLN A 1 298 ? -22.193 4.442 7.983 1.00 95.19 298 GLN A C 1
ATOM 2415 O O . GLN A 1 298 ? -21.507 4.410 9.011 1.00 95.19 298 GLN A O 1
ATOM 2420 N N . PRO A 1 299 ? -23.175 3.543 7.766 1.00 95.12 299 PRO A N 1
ATOM 2421 C CA . PRO A 1 299 ? -23.591 2.569 8.778 1.00 95.12 299 PRO A CA 1
ATOM 2422 C C . PRO A 1 299 ? -22.449 1.670 9.267 1.00 95.12 299 PRO A C 1
ATOM 2424 O O . PRO A 1 299 ? -22.338 1.365 10.453 1.00 95.12 299 PRO A O 1
ATOM 2427 N N . ALA A 1 300 ? -21.550 1.263 8.366 1.00 93.31 300 ALA A N 1
ATOM 2428 C CA . ALA A 1 300 ? -20.397 0.445 8.731 1.00 93.31 300 ALA A CA 1
ATOM 2429 C C . ALA A 1 300 ? -19.424 1.180 9.670 1.00 93.31 300 ALA A C 1
ATOM 2431 O O . ALA A 1 300 ? -18.961 0.590 10.641 1.00 93.31 300 ALA A O 1
ATOM 2432 N N . LEU A 1 301 ? -19.158 2.469 9.429 1.00 95.25 301 LEU A N 1
ATOM 2433 C CA . LEU A 1 301 ? -18.297 3.269 10.304 1.00 95.25 301 LEU A CA 1
ATOM 2434 C C . LEU A 1 301 ? -18.975 3.589 11.636 1.00 95.25 301 LEU A C 1
ATOM 2436 O O . LEU A 1 301 ? -18.301 3.594 12.658 1.00 95.25 301 LEU A O 1
ATOM 2440 N N . GLN A 1 302 ? -20.295 3.786 11.654 1.00 95.19 302 GLN A N 1
ATOM 2441 C CA . GLN A 1 302 ? -21.043 3.954 12.901 1.00 95.19 302 GLN A CA 1
ATOM 2442 C C . GLN A 1 302 ? -20.958 2.711 13.792 1.00 95.19 302 GLN A C 1
ATOM 2444 O O . GLN A 1 302 ? -20.747 2.846 14.994 1.00 95.19 302 GLN A O 1
ATOM 2449 N N . ARG A 1 303 ? -21.041 1.502 13.215 1.00 95.31 303 ARG A N 1
ATOM 2450 C CA . ARG A 1 303 ? -20.819 0.254 13.968 1.00 95.31 303 ARG A CA 1
ATOM 2451 C C . ARG A 1 303 ? -19.413 0.183 14.559 1.00 95.31 303 ARG A C 1
ATOM 2453 O O . ARG A 1 303 ? -19.275 -0.099 15.745 1.00 95.31 303 ARG A O 1
ATOM 2460 N N . VAL A 1 304 ? -18.390 0.515 13.767 1.00 96.25 304 VAL A N 1
ATOM 2461 C CA . VAL A 1 304 ? -17.004 0.567 14.260 1.00 96.25 304 VAL A CA 1
ATOM 2462 C C . VAL A 1 304 ? -16.865 1.594 15.385 1.00 96.25 304 VAL A C 1
ATOM 2464 O O . VAL A 1 304 ? -16.347 1.260 16.441 1.00 96.25 304 VAL A O 1
ATOM 2467 N N . ALA A 1 305 ? -17.379 2.813 15.215 1.00 96.50 305 ALA A N 1
ATOM 2468 C CA . ALA A 1 305 ? -17.327 3.853 16.240 1.00 96.50 305 ALA A CA 1
ATOM 2469 C C . ALA A 1 305 ? -18.037 3.440 17.540 1.00 96.50 305 ALA A C 1
ATOM 2471 O O . ALA A 1 305 ? -17.533 3.708 18.627 1.00 96.50 305 ALA A O 1
ATOM 2472 N N . ASN A 1 306 ? -19.167 2.735 17.443 1.00 95.75 306 ASN A N 1
ATOM 2473 C CA . ASN A 1 306 ? -19.864 2.196 18.609 1.00 95.75 306 ASN A CA 1
ATOM 2474 C C . ASN A 1 306 ? -19.036 1.125 19.335 1.00 95.75 306 ASN A C 1
ATOM 2476 O O . ASN A 1 306 ? -18.989 1.139 20.563 1.00 95.75 306 ASN A O 1
ATOM 2480 N N . SER A 1 307 ? -18.353 0.243 18.597 1.00 95.81 307 SER A N 1
ATOM 2481 C CA . SER A 1 307 ? -17.413 -0.727 19.176 1.00 95.81 307 SER A CA 1
ATOM 2482 C C . SER A 1 307 ? -16.245 -0.021 19.878 1.00 95.81 307 SER A C 1
ATOM 2484 O O . SER A 1 307 ? -15.947 -0.313 21.034 1.00 95.81 307 SER A O 1
ATOM 2486 N N . LEU A 1 308 ? -15.651 1.001 19.250 1.00 97.44 308 LEU A N 1
ATOM 2487 C CA . LEU A 1 308 ? -14.583 1.807 19.859 1.00 97.44 308 LEU A CA 1
ATOM 2488 C C . LEU A 1 308 ? -15.048 2.513 21.142 1.00 97.44 308 LEU A C 1
ATOM 2490 O O . LEU A 1 308 ? -14.313 2.536 22.129 1.00 97.44 308 LEU A O 1
ATOM 2494 N N . ARG A 1 309 ? -16.284 3.026 21.158 1.00 96.25 309 ARG A N 1
ATOM 2495 C CA . ARG A 1 309 ? -16.908 3.603 22.355 1.00 96.25 309 ARG A CA 1
ATOM 2496 C C . ARG A 1 309 ? -17.041 2.578 23.483 1.00 96.25 309 ARG A C 1
ATOM 2498 O O . ARG A 1 309 ? -16.674 2.880 24.612 1.00 96.25 309 ARG A O 1
ATOM 2505 N N . GLN A 1 310 ? -17.534 1.374 23.187 1.00 95.06 310 GLN A N 1
ATOM 2506 C CA . GLN A 1 310 ? -17.652 0.280 24.166 1.00 95.06 310 GLN A CA 1
ATOM 2507 C C . GLN A 1 310 ? -16.289 -0.174 24.705 1.00 95.06 310 GLN A C 1
ATOM 2509 O O . GLN A 1 310 ? -16.189 -0.606 25.845 1.00 95.06 310 GLN A O 1
ATOM 2514 N N . GLN A 1 311 ? -15.232 -0.043 23.903 1.00 95.31 311 GLN A N 1
ATOM 2515 C CA . GLN A 1 311 ? -13.850 -0.325 24.302 1.00 95.31 311 GLN A CA 1
ATOM 2516 C C . GLN A 1 311 ? -13.155 0.864 24.996 1.00 95.31 311 GLN A C 1
ATOM 2518 O O . GLN A 1 311 ? -11.944 0.806 25.235 1.00 95.31 311 GLN A O 1
ATOM 2523 N N . HIS A 1 312 ? -13.906 1.926 25.318 1.00 95.00 312 HIS A N 1
ATOM 2524 C CA . HIS A 1 312 ? -13.436 3.146 25.979 1.00 95.00 312 HIS A CA 1
ATOM 2525 C C . HIS A 1 312 ? -12.268 3.835 25.254 1.00 95.00 312 HIS A C 1
ATOM 2527 O O . HIS A 1 312 ? -11.342 4.351 25.879 1.00 95.00 312 HIS A O 1
ATOM 2533 N N . ILE A 1 313 ? -12.288 3.839 23.918 1.00 96.75 313 ILE A N 1
ATOM 2534 C CA . ILE A 1 313 ? -11.310 4.589 23.123 1.00 96.75 313 ILE A CA 1
ATOM 2535 C C . ILE A 1 313 ? -11.650 6.083 23.176 1.00 96.75 313 ILE A C 1
ATOM 2537 O O . ILE A 1 313 ? -12.771 6.493 22.860 1.00 96.75 313 ILE A O 1
ATOM 2541 N N . ALA A 1 314 ? -10.668 6.897 23.569 1.00 94.19 314 ALA A N 1
ATOM 2542 C CA . ALA A 1 314 ? -10.819 8.341 23.725 1.00 94.19 314 ALA A CA 1
ATOM 2543 C C . ALA A 1 314 ? -11.320 9.020 22.433 1.00 94.19 314 ALA A C 1
ATOM 2545 O O . ALA A 1 314 ? -10.894 8.677 21.327 1.00 94.19 314 ALA A O 1
ATOM 2546 N N . GLY A 1 315 ? -12.239 9.978 22.585 1.00 93.94 315 GLY A N 1
ATOM 2547 C CA . GLY A 1 315 ? -12.878 10.712 21.486 1.00 93.94 315 GLY A CA 1
ATOM 2548 C C . GLY A 1 315 ? -14.048 9.993 20.800 1.00 93.94 315 GLY A C 1
ATOM 2549 O O . GLY A 1 315 ? -14.658 10.564 19.900 1.00 93.94 315 GLY A O 1
ATOM 2550 N N . PHE A 1 316 ? -14.402 8.763 21.201 1.00 95.00 316 PHE A N 1
ATOM 2551 C CA . PHE A 1 316 ? -15.595 8.054 20.693 1.00 95.00 316 PHE A CA 1
ATOM 2552 C C . PHE A 1 316 ? -16.763 7.991 21.690 1.00 95.00 316 PHE A C 1
ATOM 2554 O O . PHE A 1 316 ? -17.880 7.629 21.303 1.00 95.00 316 PHE A O 1
ATOM 2561 N N . ALA A 1 317 ? -16.522 8.345 22.954 1.00 86.50 317 ALA A N 1
ATOM 2562 C CA . ALA A 1 317 ? -17.567 8.545 23.952 1.00 86.50 317 ALA A CA 1
ATOM 2563 C C . ALA A 1 317 ? -18.370 9.827 23.679 1.00 86.50 317 ALA A C 1
ATOM 2565 O O . ALA A 1 317 ? -17.965 10.670 22.879 1.00 86.50 317 ALA A O 1
ATOM 2566 N N . ASP A 1 318 ? -19.539 9.932 24.309 1.00 67.94 318 ASP A N 1
ATOM 2567 C CA . ASP A 1 318 ? -20.200 11.223 24.452 1.00 67.94 318 ASP A CA 1
ATOM 2568 C C . ASP A 1 318 ? -19.343 12.022 25.433 1.00 67.94 318 ASP A C 1
ATOM 2570 O O . ASP A 1 318 ? -19.267 11.671 26.611 1.00 67.94 318 ASP A O 1
ATOM 2574 N N . ASP A 1 319 ? -18.632 13.035 24.940 1.00 54.75 319 ASP A N 1
ATOM 2575 C CA . ASP A 1 319 ? -18.054 14.031 25.830 1.00 54.75 319 ASP A CA 1
ATOM 2576 C C . ASP A 1 319 ? -19.236 14.632 26.596 1.00 54.75 319 ASP A C 1
ATOM 2578 O O . ASP A 1 319 ? -20.178 15.163 25.993 1.00 54.75 319 ASP A O 1
ATOM 2582 N N . ALA A 1 320 ? -19.233 14.466 27.921 1.00 39.50 320 ALA A N 1
ATOM 2583 C CA . ALA A 1 320 ? -20.078 15.268 28.783 1.00 39.50 320 ALA A CA 1
ATOM 2584 C C . ALA A 1 320 ? -19.877 16.722 28.359 1.00 39.50 320 ALA A C 1
ATOM 2586 O O . ALA A 1 320 ? -18.740 17.146 28.152 1.00 39.50 320 ALA A O 1
ATOM 2587 N N . LEU A 1 321 ? -20.992 17.425 28.162 1.00 38.00 321 LEU A N 1
ATOM 2588 C CA . LEU A 1 321 ? -21.049 18.861 27.936 1.00 38.00 321 LEU A CA 1
ATOM 2589 C C . LEU A 1 321 ? -19.964 19.535 28.783 1.00 38.00 321 LEU A C 1
ATOM 2591 O O . LEU A 1 321 ? -20.088 19.600 30.003 1.00 38.00 321 LEU A O 1
ATOM 2595 N N . SER A 1 322 ? -18.883 19.991 28.150 1.00 35.25 322 SER A N 1
ATOM 2596 C CA . SER A 1 322 ? -18.091 21.060 28.732 1.00 35.25 322 SER A CA 1
ATOM 2597 C C . SER A 1 322 ? -19.022 22.263 28.708 1.00 35.25 322 SER A C 1
ATOM 2599 O O . SER A 1 322 ? -19.253 22.846 27.645 1.00 35.25 322 SER A O 1
ATOM 2601 N N . ASP A 1 323 ? -19.659 22.502 29.846 1.00 32.72 323 ASP A N 1
ATOM 2602 C CA . ASP A 1 323 ? -20.472 23.676 30.104 1.00 32.72 323 ASP A CA 1
ATOM 2603 C C . ASP A 1 323 ? -19.631 24.915 29.748 1.00 32.72 323 ASP A C 1
ATOM 2605 O O . ASP A 1 323 ? -18.525 25.049 30.280 1.00 32.72 323 ASP A O 1
ATOM 2609 N N . PRO A 1 324 ? -20.050 25.769 28.797 1.00 39.12 324 PRO A N 1
ATOM 2610 C CA . PRO A 1 324 ? -19.288 26.960 28.441 1.00 39.12 324 PRO A CA 1
ATOM 2611 C C . PRO A 1 324 ? -19.291 28.044 29.532 1.00 39.12 324 PRO A C 1
ATOM 2613 O O . PRO A 1 324 ? -18.573 29.024 29.366 1.00 39.12 324 PRO A O 1
ATOM 2616 N N . ASP A 1 325 ? -20.043 27.876 30.626 1.00 40.75 325 ASP A N 1
ATOM 2617 C CA . ASP A 1 325 ? -20.253 28.903 31.657 1.00 40.75 325 ASP A CA 1
ATOM 2618 C C . ASP A 1 325 ? -19.626 28.540 33.019 1.00 40.75 325 ASP A C 1
ATOM 2620 O O . ASP A 1 325 ? -20.282 28.557 34.061 1.00 40.75 325 ASP A O 1
ATOM 2624 N N . VAL A 1 326 ? -18.322 28.247 33.041 1.00 39.31 326 VAL A N 1
ATOM 2625 C CA . VAL A 1 326 ? -17.524 28.341 34.279 1.00 39.31 326 VAL A CA 1
ATOM 2626 C C . VAL A 1 326 ? -16.303 29.217 34.025 1.00 39.31 326 VAL A C 1
ATOM 2628 O O . VAL A 1 326 ? -15.181 28.739 33.936 1.00 39.31 326 VAL A O 1
ATOM 2631 N N . ASP A 1 327 ? -16.568 30.507 33.864 1.00 35.69 327 ASP A N 1
ATOM 2632 C CA . ASP A 1 327 ? -15.705 31.590 34.334 1.00 35.69 327 ASP A CA 1
ATOM 2633 C C . ASP A 1 327 ? -16.618 32.795 34.592 1.00 35.69 327 ASP A C 1
ATOM 2635 O O . ASP A 1 327 ? -17.052 33.489 33.670 1.00 35.69 327 ASP A O 1
ATOM 2639 N N . ASN A 1 328 ? -16.950 32.984 35.868 1.00 36.50 328 ASN A N 1
ATOM 2640 C CA . ASN A 1 328 ? -17.520 34.204 36.425 1.00 36.50 328 ASN A CA 1
ATOM 2641 C C . ASN A 1 328 ? -16.614 34.646 37.573 1.00 36.50 328 ASN A C 1
ATOM 2643 O O . ASN A 1 328 ? -16.285 33.762 38.403 1.00 36.50 328 ASN A O 1
#